Protein AF-0000000080189705 (afdb_homodimer)

Nearest PDB structures (f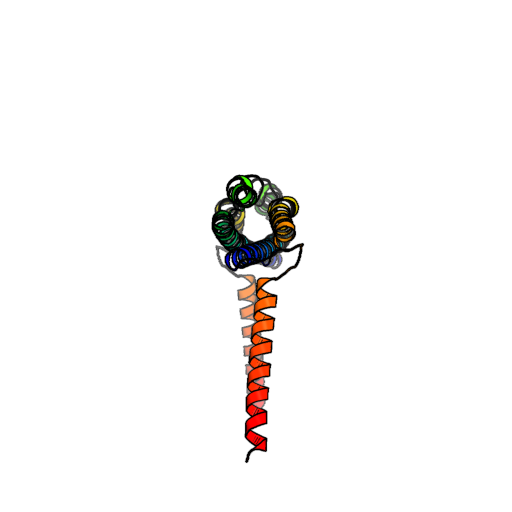oldseek):
  8i7o-assembly1_D4  TM=5.651E-01  e=8.604E+00  Mus musculus
  8i7r-assembly1_D5  TM=5.301E-01  e=8.604E+00  Mus musculus
  8dd8-assembly1_B  TM=3.737E-01  e=3.639E+00  Homo sapiens
  5sxc-assembly1_B  TM=2.677E-01  e=5.134E+00  Homo sapiens
  2y3a-assembly1_B  TM=5.444E-01  e=6.040E+00  Mus musculus

Structure (mmCIF, N/CA/C/O backbone):
data_AF-0000000080189705-model_v1
#
loop_
_entity.id
_entity.type
_entity.pdbx_description
1 polymer 'Uncharacterized protein'
#
loop_
_atom_site.group_PDB
_atom_site.id
_atom_site.type_symbol
_atom_site.label_atom_id
_atom_site.label_alt_id
_atom_site.label_comp_id
_atom_site.label_asym_id
_atom_site.label_entity_id
_atom_site.label_seq_id
_atom_site.pdbx_PDB_ins_code
_atom_site.Cartn_x
_atom_site.Cartn_y
_atom_site.Cartn_z
_atom_site.occupancy
_atom_site.B_iso_or_equiv
_atom_site.auth_seq_id
_atom_site.auth_comp_id
_atom_site.auth_asym_id
_atom_site.auth_atom_id
_atom_site.pdbx_PDB_model_num
ATOM 1 N N . MET A 1 1 ? 5.703 -33.594 -25.188 1 49.97 1 MET A N 1
ATOM 2 C CA . MET A 1 1 ? 5.383 -33.25 -23.797 1 49.97 1 MET A CA 1
ATOM 3 C C . MET A 1 1 ? 4 -33.781 -23.422 1 49.97 1 MET A C 1
ATOM 5 O O . MET A 1 1 ? 3.074 -33.75 -24.234 1 49.97 1 MET A O 1
ATOM 9 N N . ASP A 1 2 ? 3.922 -34.594 -22.391 1 66.56 2 ASP A N 1
ATOM 10 C CA . ASP A 1 2 ? 2.633 -35.188 -22.078 1 66.56 2 ASP A CA 1
ATOM 11 C C . ASP A 1 2 ? 1.574 -34.125 -21.797 1 66.56 2 ASP A C 1
ATOM 13 O O . ASP A 1 2 ? 1.898 -33 -21.359 1 66.56 2 ASP A O 1
ATOM 17 N N . GLU A 1 3 ? 0.453 -34.281 -22.312 1 88.5 3 GLU A N 1
ATOM 18 C CA . GLU A 1 3 ? -0.682 -33.375 -22.156 1 88.5 3 GLU A CA 1
ATOM 19 C C . GLU A 1 3 ? -0.999 -33.125 -20.688 1 88.5 3 GLU A C 1
ATOM 21 O O . GLU A 1 3 ? -1.01 -34.062 -19.875 1 88.5 3 GLU A O 1
ATOM 26 N N . LEU A 1 4 ? -1.078 -31.906 -20.266 1 93.81 4 LEU A N 1
ATOM 27 C CA . LEU A 1 4 ? -1.416 -31.531 -18.906 1 93.81 4 LEU A CA 1
ATOM 28 C C . LEU A 1 4 ? -2.754 -32.125 -18.484 1 93.81 4 LEU A C 1
ATOM 30 O O . LEU A 1 4 ? -3.707 -32.125 -19.266 1 93.81 4 LEU A O 1
ATOM 34 N N . THR A 1 5 ? -2.639 -32.719 -17.344 1 94.12 5 THR A N 1
ATOM 35 C CA . THR A 1 5 ? -3.918 -33.125 -16.781 1 94.12 5 THR A CA 1
ATOM 36 C C . THR A 1 5 ? -4.762 -31.906 -16.406 1 94.12 5 THR A C 1
ATOM 38 O O . THR A 1 5 ? -4.254 -30.797 -16.375 1 94.12 5 THR A O 1
ATOM 41 N N . SER A 1 6 ? -6.051 -32.125 -16.203 1 94.5 6 SER A N 1
ATOM 42 C CA . SER A 1 6 ? -6.934 -31.047 -15.797 1 94.5 6 SER A CA 1
ATOM 43 C C . SER A 1 6 ? -6.477 -30.422 -14.484 1 94.5 6 SER A C 1
ATOM 45 O O . SER A 1 6 ? -6.52 -29.203 -14.32 1 94.5 6 SER A O 1
ATOM 47 N N . ARG A 1 7 ? -5.992 -31.203 -13.57 1 96.5 7 ARG A N 1
ATOM 48 C CA . ARG A 1 7 ? -5.555 -30.719 -12.266 1 96.5 7 ARG A CA 1
ATOM 49 C C . ARG A 1 7 ? -4.262 -29.922 -12.391 1 96.5 7 ARG A C 1
ATOM 51 O O . ARG A 1 7 ? -4.059 -28.938 -11.672 1 96.5 7 ARG A O 1
ATOM 58 N N . GLU A 1 8 ? -3.391 -30.359 -13.219 1 97.44 8 GLU A N 1
ATOM 59 C CA . GLU A 1 8 ? -2.178 -29.594 -13.469 1 97.44 8 GLU A CA 1
ATOM 60 C C . GLU A 1 8 ? -2.506 -28.234 -14.078 1 97.44 8 GLU A C 1
ATOM 62 O O . GLU A 1 8 ? -1.895 -27.219 -13.727 1 97.44 8 GLU A O 1
ATOM 67 N N . ARG A 1 9 ? -3.428 -28.172 -14.977 1 96.5 9 ARG A N 1
ATOM 68 C CA . ARG A 1 9 ? -3.867 -26.922 -15.562 1 96.5 9 ARG A CA 1
ATOM 69 C C . ARG A 1 9 ? -4.465 -26 -14.5 1 96.5 9 ARG A C 1
ATOM 71 O O . ARG A 1 9 ? -4.211 -24.797 -14.508 1 96.5 9 ARG A O 1
ATOM 78 N N . ASP A 1 10 ? -5.242 -26.578 -13.68 1 97.5 10 ASP A N 1
ATOM 79 C CA . ASP A 1 10 ? -5.828 -25.812 -12.586 1 97.5 10 ASP A CA 1
ATOM 80 C C . ASP A 1 10 ? -4.742 -25.234 -11.68 1 97.5 10 ASP A C 1
ATOM 82 O O . ASP A 1 10 ? -4.848 -24.078 -11.227 1 97.5 10 ASP A O 1
ATOM 86 N N . ALA A 1 11 ? -3.742 -26.031 -11.398 1 98.38 11 ALA A N 1
ATOM 87 C CA . ALA A 1 11 ? -2.637 -25.562 -10.562 1 98.38 11 ALA A CA 1
ATOM 88 C C . ALA A 1 11 ? -1.931 -24.375 -11.203 1 98.38 11 ALA A C 1
ATOM 90 O O . ALA A 1 11 ? -1.651 -23.375 -10.531 1 98.38 11 ALA A O 1
ATOM 91 N N . LEU A 1 12 ? -1.651 -24.469 -12.453 1 97.88 12 LEU A N 1
ATOM 92 C CA . LEU A 1 12 ? -1 -23.375 -13.172 1 97.88 12 LEU A CA 1
ATOM 93 C C . LEU A 1 12 ? -1.879 -22.125 -13.188 1 97.88 12 LEU A C 1
ATOM 95 O O . LEU A 1 12 ? -1.375 -21 -13.102 1 97.88 12 LEU A O 1
ATOM 99 N N . HIS A 1 13 ? -3.154 -22.344 -13.305 1 97.81 13 HIS A N 1
ATOM 100 C CA . HIS A 1 13 ? -4.094 -21.234 -13.289 1 97.81 13 HIS A CA 1
ATOM 101 C C . HIS A 1 13 ? -4.07 -20.516 -11.945 1 97.81 13 HIS A C 1
ATOM 103 O O . HIS A 1 13 ? -4.023 -19.281 -11.898 1 97.81 13 HIS A O 1
ATOM 109 N N . GLU A 1 14 ? -4.086 -21.281 -10.938 1 98.56 14 GLU A N 1
ATOM 110 C CA . GLU A 1 14 ? -4.023 -20.703 -9.602 1 98.56 14 GLU A CA 1
ATOM 111 C C . GLU A 1 14 ? -2.721 -19.938 -9.391 1 98.56 14 GLU A C 1
ATOM 113 O O . GLU A 1 14 ? -2.715 -18.859 -8.781 1 98.56 14 GLU A O 1
ATOM 118 N N . LEU A 1 15 ? -1.631 -20.5 -9.828 1 98.69 15 LEU A N 1
ATOM 119 C CA . LEU A 1 15 ? -0.356 -19.797 -9.727 1 98.69 15 LEU A CA 1
ATOM 120 C C . LEU A 1 15 ? -0.407 -18.469 -10.477 1 98.69 15 LEU A C 1
ATOM 122 O O . LEU A 1 15 ? 0.068 -17.453 -9.977 1 98.69 15 LEU A O 1
ATOM 126 N N . GLN A 1 16 ? -0.954 -18.453 -11.609 1 98.06 16 GLN A N 1
ATOM 127 C CA . GLN A 1 16 ? -1.064 -17.25 -12.414 1 98.06 16 GLN A CA 1
ATOM 128 C C . GLN A 1 16 ? -1.917 -16.203 -11.711 1 98.06 16 GLN A C 1
ATOM 130 O O . GLN A 1 16 ? -1.534 -15.023 -11.641 1 98.06 16 GLN A O 1
ATOM 135 N N . LEU A 1 17 ? -3.045 -16.625 -11.195 1 98.69 17 LEU A N 1
ATOM 136 C CA . LEU A 1 17 ? -3.91 -15.711 -10.453 1 98.69 17 LEU A CA 1
ATOM 137 C C . LEU A 1 17 ? -3.195 -15.164 -9.227 1 98.69 17 LEU A C 1
ATOM 139 O O . LEU A 1 17 ? -3.35 -13.984 -8.883 1 98.69 17 LEU A O 1
ATOM 143 N N . GLY A 1 18 ? -2.451 -16.047 -8.562 1 98.81 18 GLY A N 1
ATOM 144 C CA . GLY A 1 18 ? -1.656 -15.594 -7.43 1 98.81 18 GLY A CA 1
ATOM 145 C C . GLY A 1 18 ? -0.68 -14.492 -7.793 1 98.81 18 GLY A C 1
ATOM 146 O O . GLY A 1 18 ? -0.63 -13.453 -7.125 1 98.81 18 GLY A O 1
ATOM 147 N N . VAL A 1 19 ? 0.037 -14.688 -8.867 1 98.75 19 VAL A N 1
ATOM 148 C CA . VAL A 1 19 ? 1.016 -13.711 -9.328 1 98.75 19 VAL A CA 1
ATOM 149 C C . VAL A 1 19 ? 0.31 -12.406 -9.695 1 98.75 19 VAL A C 1
ATOM 151 O O . VAL A 1 19 ? 0.794 -11.32 -9.375 1 98.75 19 VAL A O 1
ATOM 154 N N . GLU A 1 20 ? -0.805 -12.516 -10.352 1 98.75 20 GLU A N 1
ATOM 155 C CA . GLU A 1 20 ? -1.569 -11.328 -10.719 1 98.75 20 GLU A CA 1
ATOM 156 C C . GLU A 1 20 ? -1.964 -10.516 -9.484 1 98.75 20 GLU A C 1
ATOM 158 O O . GLU A 1 20 ? -1.881 -9.289 -9.484 1 98.75 20 GLU A O 1
ATOM 163 N N . GLN A 1 21 ? -2.381 -11.195 -8.492 1 98.88 21 GLN A N 1
ATOM 164 C CA . GLN A 1 21 ? -2.752 -10.516 -7.262 1 98.88 21 GLN A CA 1
ATOM 165 C C . GLN A 1 21 ? -1.531 -9.906 -6.582 1 98.88 21 GLN A C 1
ATOM 167 O O . GLN A 1 21 ? -1.625 -8.836 -5.969 1 98.88 21 GLN A O 1
ATOM 172 N N . VAL A 1 22 ? -0.367 -10.547 -6.605 1 98.88 22 VAL A N 1
ATOM 173 C CA . VAL A 1 22 ? 0.85 -9.992 -6.02 1 98.88 22 VAL A CA 1
ATOM 174 C C . VAL A 1 22 ? 1.258 -8.734 -6.77 1 98.88 22 VAL A C 1
ATOM 176 O O . VAL A 1 22 ? 1.691 -7.75 -6.156 1 98.88 22 VAL A O 1
ATOM 179 N N . TYR A 1 23 ? 1.079 -8.688 -8.094 1 98.81 23 TYR A N 1
ATOM 180 C CA . TYR A 1 23 ? 1.329 -7.473 -8.867 1 98.81 23 TYR A CA 1
ATOM 181 C C . TYR A 1 23 ? 0.382 -6.355 -8.453 1 98.81 23 TYR A C 1
ATOM 183 O O . TYR A 1 23 ? 0.794 -5.199 -8.32 1 98.81 23 TYR A O 1
ATOM 191 N N . ARG A 1 24 ? -0.854 -6.707 -8.305 1 98.81 24 ARG A N 1
ATOM 192 C CA . ARG A 1 24 ? -1.826 -5.719 -7.852 1 98.81 24 ARG A CA 1
ATOM 193 C C . ARG A 1 24 ? -1.436 -5.152 -6.492 1 98.81 24 ARG A C 1
ATOM 195 O O . ARG A 1 24 ? -1.528 -3.943 -6.266 1 98.81 24 ARG A O 1
ATOM 202 N N . ALA A 1 25 ? -1.038 -6.031 -5.609 1 98.88 25 ALA A N 1
ATOM 203 C CA . ALA A 1 25 ? -0.567 -5.598 -4.297 1 98.88 25 ALA A CA 1
ATOM 204 C C . ALA A 1 25 ? 0.608 -4.633 -4.426 1 98.88 25 ALA A C 1
ATOM 206 O O . ALA A 1 25 ? 0.616 -3.566 -3.809 1 98.88 25 ALA A O 1
ATOM 207 N N . TYR A 1 26 ? 1.533 -5 -5.227 1 98.88 26 TYR A N 1
ATOM 208 C CA . TYR A 1 26 ? 2.691 -4.141 -5.445 1 98.88 26 TYR A CA 1
ATOM 209 C C . TYR A 1 26 ? 2.266 -2.766 -5.949 1 98.88 26 TYR A C 1
ATOM 211 O O . TYR A 1 26 ? 2.789 -1.742 -5.504 1 98.88 26 TYR A O 1
ATOM 219 N N . GLY A 1 27 ? 1.348 -2.736 -6.875 1 98.88 27 GLY A N 1
ATOM 220 C CA . GLY A 1 27 ? 0.826 -1.468 -7.359 1 98.88 27 GLY A CA 1
ATOM 221 C C . GLY A 1 27 ? 0.223 -0.612 -6.262 1 98.88 27 GLY A C 1
ATOM 222 O O . GLY A 1 27 ? 0.423 0.604 -6.234 1 98.88 27 GLY A O 1
ATOM 223 N N . GLN A 1 28 ? -0.495 -1.219 -5.402 1 98.88 28 GLN A N 1
ATOM 224 C CA . GLN A 1 28 ? -1.079 -0.509 -4.266 1 98.88 28 GLN A CA 1
ATOM 225 C C . GLN A 1 28 ? 0.003 0.008 -3.324 1 98.88 28 GLN A C 1
ATOM 227 O O . GLN A 1 28 ? -0.127 1.095 -2.758 1 98.88 28 GLN A O 1
ATOM 232 N N . LEU A 1 29 ? 1.043 -0.76 -3.137 1 98.88 29 LEU A N 1
ATOM 233 C CA . LEU A 1 29 ? 2.148 -0.324 -2.291 1 98.88 29 LEU A CA 1
ATOM 234 C C . LEU A 1 29 ? 2.844 0.895 -2.891 1 98.88 29 LEU A C 1
ATOM 236 O O . LEU A 1 29 ? 3.244 1.807 -2.162 1 98.88 29 LEU A O 1
ATOM 240 N N . LEU A 1 30 ? 3.016 0.901 -4.238 1 98.88 30 LEU A N 1
ATOM 241 C CA . LEU A 1 30 ? 3.549 2.078 -4.914 1 98.88 30 LEU A CA 1
ATOM 242 C C . LEU A 1 30 ? 2.658 3.293 -4.676 1 98.88 30 LEU A C 1
ATOM 244 O O . LEU A 1 30 ? 3.156 4.398 -4.445 1 98.88 30 LEU A O 1
ATOM 248 N N . GLY A 1 31 ? 1.397 3.041 -4.723 1 98.81 31 GLY A N 1
ATOM 249 C CA . GLY A 1 31 ? 0.459 4.109 -4.418 1 98.81 31 GLY A CA 1
ATOM 250 C C . GLY A 1 31 ? 0.617 4.656 -3.012 1 98.81 31 GLY A C 1
ATOM 251 O O . GLY A 1 31 ? 0.588 5.871 -2.807 1 98.81 31 GLY A O 1
ATOM 252 N N . PHE A 1 32 ? 0.798 3.744 -2.059 1 98.94 32 PHE A N 1
ATOM 253 C CA . PHE A 1 32 ? 1.089 4.117 -0.679 1 98.94 32 PHE A CA 1
ATOM 254 C C . PHE A 1 32 ? 2.311 5.023 -0.609 1 98.94 32 PHE A C 1
ATOM 256 O O . PHE A 1 32 ? 2.256 6.105 -0.016 1 98.94 32 PHE A O 1
ATOM 263 N N . HIS A 1 33 ? 3.338 4.684 -1.247 1 98.75 33 HIS A N 1
ATOM 264 C CA . HIS A 1 33 ? 4.582 5.445 -1.252 1 98.75 33 HIS A CA 1
ATOM 265 C C . HIS A 1 33 ? 4.363 6.852 -1.805 1 98.75 33 HIS A C 1
ATOM 267 O O . HIS A 1 33 ? 4.785 7.836 -1.19 1 98.75 33 HIS A O 1
ATOM 273 N N . HIS A 1 34 ? 3.656 6.953 -2.918 1 98.88 34 HIS A N 1
ATOM 274 C CA . HIS A 1 34 ? 3.469 8.234 -3.582 1 98.88 34 HIS A CA 1
ATOM 275 C C . HIS A 1 34 ? 2.541 9.141 -2.777 1 98.88 34 HIS A C 1
ATOM 277 O O . HIS A 1 34 ? 2.809 10.336 -2.629 1 98.88 34 HIS A O 1
ATOM 283 N N . SER A 1 35 ? 1.471 8.562 -2.268 1 98.88 35 SER A N 1
ATOM 284 C CA . SER A 1 35 ? 0.542 9.359 -1.473 1 98.88 35 SER A CA 1
ATOM 285 C C . SER A 1 35 ? 1.192 9.836 -0.18 1 98.88 35 SER A C 1
ATOM 287 O O . SER A 1 35 ? 0.998 10.984 0.231 1 98.88 35 SER A O 1
ATOM 289 N N . LEU A 1 36 ? 1.935 8.992 0.473 1 98.81 36 LEU A N 1
ATOM 290 C CA . LEU A 1 36 ? 2.631 9.383 1.692 1 98.81 36 LEU A CA 1
ATOM 291 C C . LEU A 1 36 ? 3.625 10.508 1.413 1 98.81 36 LEU A C 1
ATOM 293 O O . LEU A 1 36 ? 3.695 11.477 2.166 1 98.81 36 LEU A O 1
ATOM 297 N N . GLY A 1 37 ? 4.387 10.406 0.319 1 98.75 37 GLY A N 1
ATOM 298 C CA . GLY A 1 37 ? 5.309 11.461 -0.068 1 98.75 37 GLY A CA 1
ATOM 299 C C . GLY A 1 37 ? 4.633 12.805 -0.237 1 98.75 37 GLY A C 1
ATOM 300 O O . GLY A 1 37 ? 5.141 13.828 0.24 1 98.75 37 GLY A O 1
ATOM 301 N N . ARG A 1 38 ? 3.52 12.773 -0.864 1 98.81 38 ARG A N 1
ATOM 302 C CA . ARG A 1 38 ? 2.762 14.008 -1.053 1 98.81 38 ARG A CA 1
ATOM 303 C C . ARG A 1 38 ? 2.316 14.586 0.285 1 98.81 38 ARG A C 1
ATOM 305 O O . ARG A 1 38 ? 2.32 15.805 0.472 1 98.81 38 ARG A O 1
ATOM 312 N N . GLY A 1 39 ? 1.906 13.695 1.167 1 98.88 39 GLY A N 1
ATOM 313 C CA . GLY A 1 39 ? 1.534 14.156 2.494 1 98.88 39 GLY A CA 1
ATOM 314 C C . GLY A 1 39 ? 2.672 14.844 3.225 1 98.88 39 GLY A C 1
ATOM 315 O O . GLY A 1 39 ? 2.482 15.914 3.811 1 98.88 39 GLY A O 1
ATOM 316 N N . MET A 1 40 ? 3.781 14.266 3.111 1 98.69 40 MET A N 1
ATOM 317 C CA . MET A 1 40 ? 4.957 14.82 3.773 1 98.69 40 MET A CA 1
ATOM 318 C C . MET A 1 40 ? 5.379 16.141 3.129 1 98.69 40 MET A C 1
ATOM 320 O O . MET A 1 40 ? 5.871 17.031 3.811 1 98.69 40 MET A O 1
ATOM 324 N N . ASP A 1 41 ? 5.195 16.25 1.826 1 98.88 41 ASP A N 1
ATOM 325 C CA . ASP A 1 41 ? 5.461 17.516 1.15 1 98.88 41 ASP A CA 1
ATOM 326 C C . ASP A 1 41 ? 4.602 18.641 1.73 1 98.88 41 ASP A C 1
ATOM 328 O O . ASP A 1 41 ? 5.086 19.75 1.935 1 98.88 41 ASP A O 1
ATOM 332 N N . HIS A 1 42 ? 3.377 18.344 1.935 1 98.88 42 HIS A N 1
ATOM 333 C CA . HIS A 1 42 ? 2.477 19.328 2.527 1 98.88 42 HIS A CA 1
ATOM 334 C C . HIS A 1 42 ? 2.914 19.688 3.941 1 98.88 42 HIS A C 1
ATOM 336 O O . HIS A 1 42 ? 2.875 20.859 4.324 1 98.88 42 HIS A O 1
ATOM 342 N N . LEU A 1 43 ? 3.361 18.719 4.711 1 98.88 43 LEU A N 1
ATOM 343 C CA . LEU A 1 43 ? 3.832 18.984 6.066 1 98.88 43 LEU A CA 1
ATOM 344 C C . LEU A 1 43 ? 5.094 19.844 6.043 1 98.88 43 LEU A C 1
ATOM 346 O O . LEU A 1 43 ? 5.289 20.688 6.91 1 98.88 43 LEU A O 1
ATOM 350 N N . ASP A 1 44 ? 5.895 19.578 5.109 1 98.88 44 ASP A N 1
ATOM 351 C CA . ASP A 1 44 ? 7.102 20.375 4.934 1 98.88 44 ASP A CA 1
ATOM 352 C C . ASP A 1 44 ? 6.75 21.844 4.66 1 98.88 44 ASP A C 1
ATOM 354 O O . ASP A 1 44 ? 7.352 22.75 5.238 1 98.88 44 ASP A O 1
ATOM 358 N N . GLU A 1 45 ? 5.801 22 3.791 1 98.88 45 GLU A N 1
ATOM 359 C CA . GLU A 1 45 ? 5.324 23.359 3.516 1 98.88 45 GLU A CA 1
ATOM 360 C C . GLU A 1 45 ? 4.723 24 4.766 1 98.88 45 GLU A C 1
ATOM 362 O O . GLU A 1 45 ? 4.977 25.172 5.055 1 98.88 45 GLU A O 1
ATOM 367 N N . ALA A 1 46 ? 3.986 23.219 5.48 1 98.88 46 ALA A N 1
ATOM 368 C CA . ALA A 1 46 ? 3.398 23.703 6.723 1 98.88 46 ALA A CA 1
ATOM 369 C C . ALA A 1 46 ? 4.48 24.125 7.715 1 98.88 46 ALA A C 1
ATOM 371 O O . ALA A 1 46 ? 4.32 25.109 8.43 1 98.88 46 ALA A O 1
ATOM 372 N N . GLU A 1 47 ? 5.516 23.391 7.805 1 98.94 47 GLU A N 1
ATOM 373 C CA . GLU A 1 47 ? 6.637 23.734 8.672 1 98.94 47 GLU A CA 1
ATOM 374 C C . GLU A 1 47 ? 7.148 25.141 8.375 1 98.94 47 GLU A C 1
ATOM 376 O O . GLU A 1 47 ? 7.324 25.953 9.289 1 98.94 47 GLU A O 1
ATOM 381 N N . ARG A 1 48 ? 7.379 25.422 7.098 1 98.75 48 ARG A N 1
ATOM 382 C CA . ARG A 1 48 ? 7.887 26.719 6.68 1 98.75 48 ARG A CA 1
ATOM 383 C C . ARG A 1 48 ? 6.91 27.844 7.035 1 98.75 48 ARG A C 1
ATOM 385 O O . ARG A 1 48 ? 7.316 28.891 7.527 1 98.75 48 ARG A O 1
ATOM 392 N N . LEU A 1 49 ? 5.656 27.625 6.844 1 98.81 49 LEU A N 1
ATOM 393 C CA . LEU A 1 49 ? 4.629 28.625 7.113 1 98.81 49 LEU A CA 1
ATOM 394 C C . LEU A 1 49 ? 4.512 28.891 8.609 1 98.81 49 LEU A C 1
ATOM 396 O O . LEU A 1 49 ? 4.418 30.047 9.031 1 98.81 49 LEU A O 1
ATOM 400 N N . LEU A 1 50 ? 4.559 27.812 9.406 1 98.75 50 LEU A N 1
ATOM 401 C CA . LEU A 1 50 ? 4.477 27.969 10.852 1 98.75 50 LEU A CA 1
ATOM 402 C C . LEU A 1 50 ? 5.672 28.75 11.383 1 98.75 50 LEU A C 1
ATOM 404 O O . LEU A 1 50 ? 5.516 29.609 12.25 1 98.75 50 LEU A O 1
ATOM 408 N N . ARG A 1 51 ? 6.812 28.438 10.82 1 98.56 51 ARG A N 1
ATOM 409 C CA . ARG A 1 51 ? 8.023 29.141 11.227 1 98.56 51 ARG A CA 1
ATOM 410 C C . ARG A 1 51 ? 7.941 30.625 10.867 1 98.56 51 ARG A C 1
ATOM 412 O O . ARG A 1 51 ? 8.289 31.484 11.68 1 98.56 51 ARG A O 1
ATOM 419 N N . ALA A 1 52 ? 7.441 30.875 9.711 1 98.31 52 ALA A N 1
ATOM 420 C CA . ALA A 1 52 ? 7.289 32.25 9.242 1 98.31 52 ALA A CA 1
ATOM 421 C C . ALA A 1 52 ? 6.324 33.031 10.133 1 98.31 52 ALA A C 1
ATOM 423 O O . ALA A 1 52 ? 6.453 34.25 10.281 1 98.31 52 ALA A O 1
ATOM 424 N N . CYS A 1 53 ? 5.418 32.312 10.789 1 97.56 53 CYS A N 1
ATOM 425 C CA . CYS A 1 53 ? 4.406 32.938 11.648 1 97.56 53 CYS A CA 1
ATOM 426 C C . CYS A 1 53 ? 4.883 33 13.094 1 97.56 53 CYS A C 1
ATOM 428 O O . CYS A 1 53 ? 4.152 33.469 13.969 1 97.56 53 CYS A O 1
ATOM 430 N N . GLY A 1 54 ? 6.031 32.5 13.328 1 98.19 54 GLY A N 1
ATOM 431 C CA . GLY A 1 54 ? 6.598 32.562 14.664 1 98.19 54 GLY A CA 1
ATOM 432 C C . GLY A 1 54 ? 6.172 31.422 15.562 1 98.19 54 GLY A C 1
ATOM 433 O O . GLY A 1 54 ? 6.363 31.469 16.781 1 98.19 54 GLY A O 1
ATOM 434 N N . HIS A 1 55 ? 5.512 30.453 15.008 1 98.19 55 HIS A N 1
ATOM 435 C CA . HIS A 1 55 ? 5.145 29.281 15.773 1 98.19 55 HIS A CA 1
ATOM 436 C C . HIS A 1 55 ? 6.273 28.25 15.789 1 98.19 55 HIS A C 1
ATOM 438 O O . HIS A 1 55 ? 6.105 27.125 15.297 1 98.19 55 HIS A O 1
ATOM 444 N N . ASP A 1 56 ? 7.297 28.562 16.422 1 98.56 56 ASP A N 1
ATOM 445 C CA . ASP A 1 56 ? 8.562 27.844 16.328 1 98.56 56 ASP A CA 1
ATOM 446 C C . ASP A 1 56 ? 8.445 26.453 16.953 1 98.56 56 ASP A C 1
ATOM 448 O O . ASP A 1 56 ? 9.062 25.5 16.469 1 98.56 56 ASP A O 1
ATOM 452 N N . GLN A 1 57 ? 7.707 26.359 18.016 1 98.38 57 GLN A N 1
ATOM 453 C CA . GLN A 1 57 ? 7.559 25.062 18.672 1 98.38 57 GLN A CA 1
ATOM 454 C C . GLN A 1 57 ? 6.918 24.047 17.734 1 98.38 57 GLN A C 1
ATOM 456 O O . GLN A 1 57 ? 7.387 22.906 17.625 1 98.38 57 GLN A O 1
ATOM 461 N N . HIS A 1 58 ? 5.863 24.438 17.062 1 98.75 58 HIS A N 1
ATOM 462 C CA . HIS A 1 58 ? 5.203 23.562 16.109 1 98.75 58 HIS A CA 1
ATOM 463 C C . HIS A 1 58 ? 6.105 23.266 14.906 1 98.75 58 HIS A C 1
ATOM 465 O O . HIS A 1 58 ? 6.176 22.141 14.438 1 98.75 58 HIS A O 1
ATOM 471 N N . ALA A 1 59 ? 6.742 24.281 14.375 1 98.88 59 ALA A N 1
ATOM 472 C CA . ALA A 1 59 ? 7.66 24.109 13.25 1 98.88 59 ALA A CA 1
ATOM 473 C C . ALA A 1 59 ? 8.773 23.125 13.609 1 98.88 59 ALA A C 1
ATOM 475 O O . ALA A 1 59 ? 9.125 22.266 12.805 1 98.88 59 ALA A O 1
ATOM 476 N N . ASP A 1 60 ? 9.273 23.266 14.828 1 98.81 60 ASP A N 1
ATOM 477 C CA . ASP A 1 60 ? 10.344 22.391 15.289 1 98.81 60 ASP A CA 1
ATOM 478 C C . ASP A 1 60 ? 9.859 20.938 15.391 1 98.81 60 ASP A C 1
ATOM 480 O O . 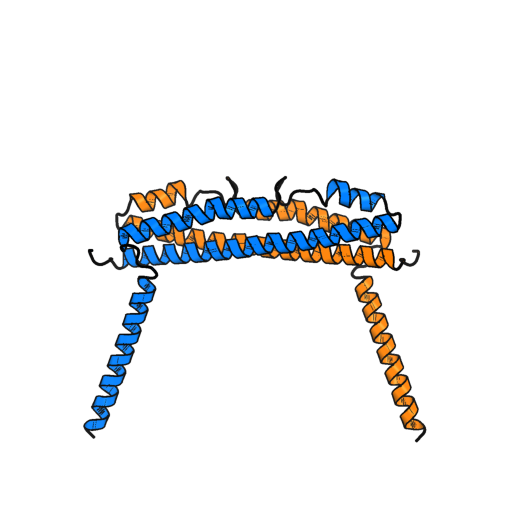ASP A 1 60 ? 10.594 20 15.07 1 98.81 60 ASP A O 1
ATOM 484 N N . ALA A 1 61 ? 8.68 20.703 15.883 1 98.75 61 ALA A N 1
ATOM 485 C CA . ALA A 1 61 ? 8.109 19.359 15.969 1 98.75 61 ALA A CA 1
ATOM 486 C C . ALA A 1 61 ? 8.016 18.719 14.594 1 98.75 61 ALA A C 1
ATOM 488 O O . ALA A 1 61 ? 8.328 17.531 14.43 1 98.75 61 ALA A O 1
ATOM 489 N N . LEU A 1 62 ? 7.59 19.516 13.586 1 98.88 62 LEU A N 1
ATOM 490 C CA . LEU A 1 62 ? 7.559 18.984 12.227 1 98.88 62 LEU A CA 1
ATOM 491 C C . LEU A 1 62 ? 8.961 18.625 11.758 1 98.88 62 LEU A C 1
ATOM 493 O O . LEU A 1 62 ? 9.188 17.5 11.297 1 98.88 62 LEU A O 1
ATOM 497 N N . ARG A 1 63 ? 9.891 19.516 11.875 1 98.62 63 ARG A N 1
ATOM 498 C CA . ARG A 1 63 ? 11.242 19.375 11.352 1 98.62 63 ARG A CA 1
ATOM 499 C C . ARG A 1 63 ? 11.977 18.219 12.023 1 98.62 63 ARG A C 1
ATOM 501 O O . ARG A 1 63 ? 12.672 17.453 11.367 1 98.62 63 ARG A O 1
ATOM 508 N N . ASP A 1 64 ? 11.797 18.094 13.359 1 98.5 64 ASP A N 1
ATOM 509 C CA . ASP A 1 64 ? 12.68 17.219 14.133 1 98.5 64 ASP A CA 1
ATOM 510 C C . ASP A 1 64 ? 12.031 15.867 14.367 1 98.5 64 ASP A C 1
ATOM 512 O O . ASP A 1 64 ? 12.727 14.875 14.617 1 98.5 64 ASP A O 1
ATOM 516 N N . THR A 1 65 ? 10.742 15.773 14.336 1 98.25 65 THR A N 1
ATOM 517 C CA . THR A 1 65 ? 10.062 14.555 14.75 1 98.25 65 THR A CA 1
ATOM 518 C C . THR A 1 65 ? 9.273 13.953 13.586 1 98.25 65 THR A C 1
ATOM 520 O O . THR A 1 65 ? 9.492 12.797 13.211 1 98.25 65 THR A O 1
ATOM 523 N N . HIS A 1 66 ? 8.422 14.711 12.961 1 98.44 66 HIS A N 1
ATOM 524 C CA . HIS A 1 66 ? 7.438 14.109 12.07 1 98.44 66 HIS A CA 1
ATOM 525 C C . HIS A 1 66 ? 8.008 13.914 10.664 1 98.44 66 HIS A C 1
ATOM 527 O O . HIS A 1 66 ? 7.812 12.867 10.047 1 98.44 66 HIS A O 1
ATOM 533 N N . LEU A 1 67 ? 8.75 14.914 10.148 1 98.69 67 LEU A N 1
ATOM 534 C CA . LEU A 1 67 ? 9.234 14.844 8.773 1 98.69 67 LEU A CA 1
ATOM 535 C C . LEU A 1 67 ? 10.32 13.781 8.625 1 98.69 67 LEU A C 1
ATOM 537 O O . LEU A 1 67 ? 10.359 13.062 7.625 1 98.69 67 LEU A O 1
ATOM 541 N N . PRO A 1 68 ? 11.188 13.609 9.625 1 98.19 68 PRO A N 1
ATOM 542 C CA . PRO A 1 68 ? 12.211 12.578 9.445 1 98.19 68 PRO A CA 1
ATOM 543 C C . PRO A 1 68 ? 11.75 11.203 9.922 1 98.19 68 PRO A C 1
ATOM 545 O O . PRO A 1 68 ? 12.523 10.234 9.883 1 98.19 68 PRO A O 1
ATOM 548 N N . ALA A 1 69 ? 10.555 11.016 10.43 1 97.69 69 ALA A N 1
ATOM 549 C CA . ALA A 1 69 ? 10.055 9.766 11 1 97.69 69 ALA A CA 1
ATOM 550 C C . ALA A 1 69 ? 9.914 8.688 9.922 1 97.69 69 ALA A C 1
ATOM 552 O O . ALA A 1 69 ? 9.57 8.992 8.781 1 97.69 69 ALA A O 1
ATOM 553 N N . GLY A 1 70 ? 10.141 7.477 10.32 1 97.81 70 GLY A N 1
ATOM 554 C CA . GLY A 1 70 ? 9.898 6.359 9.422 1 97.81 70 GLY A CA 1
ATOM 555 C C . GLY A 1 70 ? 8.43 6.074 9.203 1 97.81 70 GLY A C 1
ATOM 556 O O . GLY A 1 70 ? 7.59 6.406 10.047 1 97.81 70 GLY A O 1
ATOM 557 N N . ALA A 1 71 ? 8.086 5.438 8.117 1 97.75 71 ALA A N 1
ATOM 558 C CA . ALA A 1 71 ? 6.723 4.992 7.844 1 97.75 71 ALA A CA 1
ATOM 559 C C . ALA A 1 71 ? 6.371 3.762 8.68 1 97.75 71 ALA A C 1
ATOM 561 O O . ALA A 1 71 ? 5.262 3.66 9.211 1 97.75 71 ALA A O 1
ATOM 562 N N . VAL A 1 72 ? 7.285 2.803 8.727 1 97.5 72 VAL A N 1
ATOM 563 C CA . VAL A 1 72 ? 7.207 1.604 9.555 1 97.5 72 VAL A CA 1
ATOM 564 C C . VAL A 1 72 ? 8.492 1.451 10.367 1 97.5 72 VAL A C 1
ATOM 566 O O . VAL A 1 72 ? 9.547 1.123 9.812 1 97.5 72 VAL A O 1
ATOM 569 N N . GLY A 1 73 ? 8.32 1.628 11.672 1 94.5 73 GLY A N 1
ATOM 570 C CA . GLY A 1 73 ? 9.555 1.789 12.43 1 94.5 73 GLY A CA 1
ATOM 571 C C . GLY A 1 73 ? 10.43 2.906 11.898 1 94.5 73 GLY A C 1
ATOM 572 O O . GLY A 1 73 ? 9.977 4.039 11.742 1 94.5 73 GLY A O 1
ATOM 573 N N . ASP A 1 74 ? 11.703 2.527 11.516 1 96.25 74 ASP A N 1
ATOM 574 C CA . ASP A 1 74 ? 12.625 3.541 11.008 1 96.25 74 ASP A CA 1
ATOM 575 C C . ASP A 1 74 ? 12.734 3.473 9.484 1 96.25 74 ASP A C 1
ATOM 577 O O . ASP A 1 74 ? 13.5 4.219 8.883 1 96.25 74 ASP A O 1
ATOM 581 N N . ARG A 1 75 ? 11.922 2.697 8.953 1 97.62 75 ARG A N 1
ATOM 582 C CA . ARG A 1 75 ? 12.023 2.498 7.516 1 97.62 75 ARG A CA 1
ATOM 583 C C . ARG A 1 75 ? 11.102 3.453 6.762 1 97.62 75 ARG A C 1
ATOM 585 O O . ARG A 1 75 ? 9.945 3.637 7.145 1 97.62 75 ARG A O 1
ATOM 592 N N . TRP A 1 76 ? 11.633 3.814 5.645 1 98.31 76 TRP A N 1
ATOM 593 C CA . TRP A 1 76 ? 10.875 4.703 4.77 1 98.31 76 TRP A CA 1
ATOM 594 C C . TRP A 1 76 ? 10.086 3.906 3.734 1 98.31 76 TRP A C 1
ATOM 596 O O . TRP A 1 76 ? 10.414 2.754 3.447 1 98.31 76 TRP A O 1
ATOM 606 N N . SER A 1 77 ? 9.117 4.578 3.232 1 98.56 77 SER A N 1
ATOM 607 C CA . SER A 1 77 ? 8.203 3.867 2.348 1 98.56 77 SER A CA 1
ATOM 608 C C . SER A 1 77 ? 8.914 3.395 1.083 1 98.56 77 SER A C 1
ATOM 610 O O . SER A 1 77 ? 8.57 2.348 0.528 1 98.56 77 SER A O 1
ATOM 612 N N . TYR A 1 78 ? 9.898 4.059 0.619 1 98.56 78 TYR A N 1
ATOM 613 C CA . TYR A 1 78 ? 10.609 3.596 -0.569 1 98.56 78 TYR A CA 1
ATOM 614 C C . TYR A 1 78 ? 11.383 2.32 -0.276 1 98.56 78 TYR A C 1
ATOM 616 O O . TYR A 1 78 ? 11.578 1.484 -1.163 1 98.56 78 TYR A O 1
ATOM 624 N N . GLU A 1 79 ? 11.844 2.186 0.88 1 98.69 79 GLU A N 1
ATOM 625 C CA . GLU A 1 79 ? 12.547 0.963 1.265 1 98.69 79 GLU A CA 1
ATOM 626 C C . GLU A 1 79 ? 11.602 -0.238 1.259 1 98.69 79 GLU A C 1
ATOM 628 O O . GLU A 1 79 ? 12 -1.342 0.878 1 98.69 79 GLU A O 1
ATOM 633 N N . LEU A 1 80 ? 10.375 -0.014 1.773 1 98.75 80 LEU A N 1
ATOM 634 C CA . LEU A 1 80 ? 9.383 -1.077 1.744 1 98.75 80 LEU A CA 1
ATOM 635 C C . LEU A 1 80 ? 9.102 -1.521 0.312 1 98.75 80 LEU A C 1
ATOM 637 O O . LEU A 1 80 ? 9.039 -2.721 0.031 1 98.75 80 LEU A O 1
ATOM 641 N N . VAL A 1 81 ? 8.953 -0.522 -0.57 1 98.81 81 VAL A N 1
ATOM 642 C CA . VAL A 1 81 ? 8.672 -0.797 -1.976 1 98.81 81 VAL A CA 1
ATOM 643 C C . VAL A 1 81 ? 9.82 -1.608 -2.582 1 98.81 81 VAL A C 1
ATOM 645 O O . VAL A 1 81 ? 9.586 -2.609 -3.262 1 98.81 81 VAL A O 1
ATOM 648 N N . GLU A 1 82 ? 10.984 -1.24 -2.287 1 98.69 82 GLU A N 1
ATOM 649 C CA . GLU A 1 82 ? 12.156 -1.93 -2.824 1 98.69 82 GLU A CA 1
ATOM 650 C C . GLU A 1 82 ? 12.25 -3.357 -2.293 1 98.69 82 GLU A C 1
ATOM 652 O O . GLU A 1 82 ? 12.547 -4.285 -3.045 1 98.69 82 GLU A O 1
ATOM 657 N N . ASP A 1 83 ? 12.023 -3.486 -1.006 1 98.5 83 ASP A N 1
ATOM 658 C CA . ASP A 1 83 ? 12.094 -4.805 -0.385 1 98.5 83 ASP A CA 1
ATOM 659 C C . ASP A 1 83 ? 11.078 -5.762 -1.006 1 98.5 83 ASP A C 1
ATOM 661 O O . ASP A 1 83 ? 11.391 -6.93 -1.259 1 98.5 83 ASP A O 1
ATOM 665 N N . VAL A 1 84 ? 9.93 -5.246 -1.242 1 98.81 84 VAL A N 1
ATOM 666 C CA . VAL A 1 84 ? 8.906 -6.094 -1.837 1 98.81 84 VAL A CA 1
ATOM 667 C C . VAL A 1 84 ? 9.281 -6.422 -3.279 1 98.81 84 VAL A C 1
ATOM 669 O O . VAL A 1 84 ? 9.188 -7.578 -3.703 1 98.81 84 VAL A O 1
ATOM 672 N N . ARG A 1 85 ? 9.719 -5.43 -3.984 1 98.31 85 ARG A N 1
ATOM 673 C CA . ARG A 1 85 ? 10.047 -5.59 -5.398 1 98.31 85 ARG A CA 1
ATOM 674 C C . ARG A 1 85 ? 11.141 -6.641 -5.59 1 98.31 85 ARG A C 1
ATOM 676 O O . ARG A 1 85 ? 10.992 -7.547 -6.418 1 98.31 85 ARG A O 1
ATOM 683 N N . HIS A 1 86 ? 12.203 -6.551 -4.793 1 98 86 HIS A N 1
ATOM 684 C CA . HIS A 1 86 ? 13.375 -7.391 -4.992 1 98 86 HIS A CA 1
ATOM 685 C C . HIS A 1 86 ? 13.297 -8.656 -4.152 1 98 86 HIS A C 1
ATOM 687 O O . HIS A 1 86 ? 14.188 -9.516 -4.223 1 98 86 HIS A O 1
ATOM 693 N N . GLY A 1 87 ? 12.305 -8.773 -3.357 1 97.94 87 GLY A N 1
ATOM 694 C CA . GLY A 1 87 ? 12.062 -9.961 -2.545 1 97.94 87 GLY A CA 1
ATOM 695 C C . GLY A 1 87 ? 10.844 -10.75 -2.986 1 97.94 87 GLY A C 1
ATOM 696 O O . GLY A 1 87 ? 10.891 -11.453 -3.996 1 97.94 87 GLY A O 1
ATOM 697 N N . LEU A 1 88 ? 9.773 -10.406 -2.285 1 98.38 88 LEU A N 1
ATOM 698 C CA . LEU A 1 88 ? 8.547 -11.195 -2.406 1 98.38 88 LEU A CA 1
ATOM 699 C C . LEU A 1 88 ? 8.102 -11.281 -3.861 1 98.38 88 LEU A C 1
ATOM 701 O O . LEU A 1 88 ? 7.797 -12.367 -4.355 1 98.38 88 LEU A O 1
ATOM 705 N N . LEU A 1 89 ? 8.07 -10.18 -4.535 1 98.56 89 LEU A N 1
ATOM 706 C CA . LEU A 1 89 ? 7.574 -10.141 -5.91 1 98.56 89 LEU A CA 1
ATOM 707 C C . LEU A 1 89 ? 8.453 -10.977 -6.828 1 98.56 89 LEU A C 1
ATOM 709 O O . LEU A 1 89 ? 7.953 -11.812 -7.586 1 98.56 89 LEU A O 1
ATOM 713 N N . ASP A 1 90 ? 9.758 -10.812 -6.754 1 98.31 90 ASP A N 1
ATOM 714 C CA . ASP A 1 90 ? 10.703 -11.57 -7.562 1 98.31 90 ASP A CA 1
ATOM 715 C C . ASP A 1 90 ? 10.609 -13.07 -7.266 1 98.31 90 ASP A C 1
ATOM 717 O O . ASP A 1 90 ? 10.625 -13.891 -8.18 1 98.31 90 ASP A O 1
ATOM 721 N N . ASP A 1 91 ? 10.531 -13.43 -6.008 1 98.44 91 ASP A N 1
ATOM 722 C CA . ASP A 1 91 ? 10.523 -14.82 -5.586 1 98.44 91 ASP A CA 1
ATOM 723 C C . ASP A 1 91 ? 9.289 -15.547 -6.125 1 98.44 91 ASP A C 1
ATOM 725 O O . ASP A 1 91 ? 9.398 -16.641 -6.672 1 98.44 91 ASP A O 1
ATOM 729 N N . ILE A 1 92 ? 8.172 -14.938 -6.027 1 98.75 92 ILE A N 1
ATOM 730 C CA . ILE A 1 92 ? 6.922 -15.594 -6.398 1 98.75 92 ILE A CA 1
ATOM 731 C C . ILE A 1 92 ? 6.82 -15.695 -7.918 1 98.75 92 ILE A C 1
ATOM 733 O O . ILE A 1 92 ? 6.426 -16.734 -8.453 1 98.75 92 ILE A O 1
ATOM 737 N N . THR A 1 93 ? 7.152 -14.633 -8.609 1 98.5 93 THR A N 1
ATOM 738 C CA . THR A 1 93 ? 7.09 -14.664 -10.062 1 98.5 93 THR A CA 1
ATOM 739 C C . THR A 1 93 ? 8.109 -15.648 -10.625 1 98.5 93 THR A C 1
ATOM 741 O O . THR A 1 93 ? 7.812 -16.375 -11.586 1 98.5 93 THR A O 1
ATOM 744 N N . GLY A 1 94 ? 9.297 -15.641 -10.008 1 98.5 94 GLY A N 1
ATOM 745 C CA . GLY A 1 94 ? 10.289 -16.625 -10.406 1 98.5 94 GLY A CA 1
ATOM 746 C C . GLY A 1 94 ? 9.828 -18.047 -10.195 1 98.5 94 GLY A C 1
ATOM 747 O O . GLY A 1 94 ? 10.07 -18.922 -11.039 1 98.5 94 GLY A O 1
ATOM 748 N N . PHE A 1 95 ? 9.219 -18.281 -9.102 1 98.75 95 PHE A N 1
ATOM 749 C CA . PHE A 1 95 ? 8.703 -19.609 -8.812 1 98.75 95 PHE A CA 1
ATOM 750 C C . PHE A 1 95 ? 7.664 -20.031 -9.844 1 98.75 95 PHE A C 1
ATOM 752 O O . PHE A 1 95 ? 7.719 -21.141 -10.367 1 98.75 95 PHE A O 1
ATOM 759 N N . GLU A 1 96 ? 6.664 -19.156 -10.078 1 98.56 96 GLU A N 1
ATOM 760 C CA . GLU A 1 96 ? 5.633 -19.453 -11.07 1 98.56 96 GLU A CA 1
ATOM 761 C C . GLU A 1 96 ? 6.254 -19.75 -12.43 1 98.56 96 GLU A C 1
ATOM 763 O O . GLU A 1 96 ? 5.84 -20.703 -13.109 1 98.56 96 GLU A O 1
ATOM 768 N N . ASP A 1 97 ? 7.238 -18.984 -12.82 1 97.69 97 ASP A N 1
ATOM 769 C CA . ASP A 1 97 ? 7.938 -19.203 -14.086 1 97.69 97 ASP A CA 1
ATOM 770 C C . ASP A 1 97 ? 8.555 -20.594 -14.133 1 97.69 97 ASP A C 1
ATOM 772 O O . ASP A 1 97 ? 8.461 -21.297 -15.141 1 97.69 97 ASP A O 1
ATOM 776 N N . ARG A 1 98 ? 9.18 -21 -13.055 1 97.75 98 ARG A N 1
ATOM 777 C CA . ARG A 1 98 ? 9.82 -22.312 -12.984 1 97.75 98 ARG A CA 1
ATOM 778 C C . ARG A 1 98 ? 8.797 -23.438 -13.102 1 97.75 98 ARG A C 1
ATOM 780 O O . ARG A 1 98 ? 9 -24.391 -13.852 1 97.75 98 ARG A O 1
ATOM 787 N N . VAL A 1 99 ? 7.754 -23.281 -12.391 1 98.19 99 VAL A N 1
ATOM 788 C CA . VAL A 1 99 ? 6.73 -24.312 -12.422 1 98.19 99 VAL A CA 1
ATOM 789 C C . VAL A 1 99 ? 6.133 -24.406 -13.828 1 98.19 99 VAL A C 1
ATOM 791 O O . VAL A 1 99 ? 5.961 -25.516 -14.359 1 98.19 99 VAL A O 1
ATOM 794 N N . ARG A 1 100 ? 5.762 -23.281 -14.352 1 97.12 100 ARG A N 1
ATOM 795 C CA . ARG A 1 100 ? 5.188 -23.234 -15.695 1 97.12 100 ARG A CA 1
ATOM 796 C C . ARG A 1 100 ? 6.137 -23.859 -16.719 1 97.12 100 ARG A C 1
ATOM 798 O O . ARG A 1 100 ? 5.703 -24.594 -17.609 1 97.12 100 ARG A O 1
ATOM 805 N N . THR A 1 101 ? 7.434 -23.562 -16.594 1 96.31 101 THR A N 1
ATOM 806 C CA . THR A 1 101 ? 8.438 -24.141 -17.469 1 96.31 101 THR A CA 1
ATOM 807 C C . THR A 1 101 ? 8.477 -25.656 -17.328 1 96.31 101 THR A C 1
ATOM 809 O O . THR A 1 101 ? 8.484 -26.375 -18.328 1 96.31 101 THR A O 1
ATOM 812 N N . ASP A 1 102 ? 8.414 -26.141 -16.109 1 96.31 102 ASP A N 1
ATOM 813 C CA . ASP A 1 102 ? 8.5 -27.562 -15.812 1 96.31 102 ASP A CA 1
ATOM 814 C C . ASP A 1 102 ? 7.273 -28.297 -16.328 1 96.31 102 ASP A C 1
ATOM 816 O O . ASP A 1 102 ? 7.387 -29.406 -16.859 1 96.31 102 ASP A O 1
ATOM 820 N N . LEU A 1 103 ? 6.145 -27.688 -16.188 1 95.31 103 LEU A N 1
ATOM 821 C CA . LEU A 1 103 ? 4.91 -28.422 -16.453 1 95.31 103 LEU A CA 1
ATOM 822 C C . LEU A 1 103 ? 4.414 -28.172 -17.859 1 95.31 103 LEU A C 1
ATOM 824 O O . LEU A 1 103 ? 3.799 -29.047 -18.484 1 95.31 103 LEU A O 1
ATOM 828 N N . ALA A 1 104 ? 4.664 -26.969 -18.375 1 93.12 104 ALA A N 1
ATOM 829 C CA . ALA A 1 104 ? 3.99 -26.594 -19.609 1 93.12 104 ALA A CA 1
ATOM 830 C C . ALA A 1 104 ? 4.988 -26.047 -20.625 1 93.12 104 ALA A C 1
ATOM 832 O O . ALA A 1 104 ? 4.598 -25.422 -21.625 1 93.12 104 ALA A O 1
ATOM 833 N N . GLY A 1 105 ? 6.262 -26.219 -20.344 1 91.25 105 GLY A N 1
ATOM 834 C CA . GLY A 1 105 ? 7.273 -25.797 -21.297 1 91.25 105 GLY A CA 1
ATOM 835 C C . GLY A 1 105 ? 7.328 -24.297 -21.484 1 91.25 105 GLY A C 1
ATOM 836 O O . GLY A 1 105 ? 7.668 -23.812 -22.562 1 91.25 105 GLY A O 1
ATOM 837 N N . GLY A 1 106 ? 6.754 -23.562 -20.5 1 89.38 106 GLY A N 1
ATOM 838 C CA . GLY A 1 106 ? 6.875 -22.109 -20.5 1 89.38 106 GLY A CA 1
ATOM 839 C C . GLY A 1 106 ? 5.676 -21.422 -21.125 1 89.38 106 GLY A C 1
ATOM 840 O O . GLY A 1 106 ? 5.637 -20.188 -21.203 1 89.38 106 GLY A O 1
ATOM 841 N N . THR A 1 107 ? 4.727 -22.219 -21.594 1 85.5 107 THR A N 1
ATOM 842 C CA . THR A 1 107 ? 3.529 -21.625 -22.188 1 85.5 107 THR A CA 1
ATOM 843 C C . THR A 1 107 ? 2.729 -20.859 -21.125 1 85.5 107 THR A C 1
ATOM 845 O O . THR A 1 107 ? 2.418 -21.422 -20.062 1 85.5 107 THR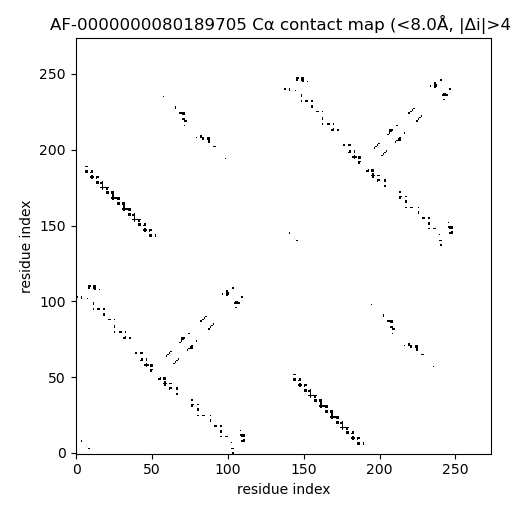 A O 1
ATOM 848 N N . GLU A 1 108 ? 2.35 -19.641 -21.406 1 87.31 108 GLU A N 1
ATOM 849 C CA . GLU A 1 108 ? 1.589 -18.812 -20.484 1 87.31 108 GLU A CA 1
ATOM 850 C C . GLU A 1 108 ? 0.089 -18.938 -20.734 1 87.31 108 GLU A C 1
ATOM 852 O O . GLU A 1 108 ? -0.338 -19.203 -21.859 1 87.31 108 GLU A O 1
ATOM 857 N N . HIS A 1 109 ? -0.69 -18.734 -19.766 1 89.62 109 HIS A N 1
ATOM 858 C CA . HIS A 1 109 ? -2.145 -18.656 -19.828 1 89.62 109 HIS A CA 1
ATOM 859 C C . HIS A 1 109 ? -2.738 -19.922 -20.453 1 89.62 109 HIS A C 1
ATOM 861 O O . HIS A 1 109 ? -3.623 -19.844 -21.297 1 89.62 109 HIS A O 1
ATOM 867 N N . VAL A 1 110 ? -2.244 -21.047 -20.078 1 86.81 110 VAL A N 1
ATOM 868 C CA . VAL A 1 110 ? -2.607 -22.344 -20.656 1 86.81 110 VAL A CA 1
ATOM 869 C C . VAL A 1 110 ? -4.109 -22.578 -20.5 1 86.81 110 VAL A C 1
ATOM 871 O O . VAL A 1 110 ? -4.785 -22.969 -21.453 1 86.81 110 VAL A O 1
ATOM 874 N N . THR A 1 111 ? -4.668 -22.25 -19.375 1 86.31 111 THR A N 1
ATOM 875 C CA . THR A 1 111 ? -6.078 -22.5 -19.109 1 86.31 111 THR A CA 1
ATOM 876 C C . THR A 1 111 ? -6.957 -21.562 -19.922 1 86.31 111 THR A C 1
ATOM 878 O O . THR A 1 111 ? -7.949 -21.984 -20.531 1 86.31 111 THR A O 1
ATOM 881 N N . GLU A 1 112 ? -6.508 -20.344 -19.891 1 90.69 112 GLU A N 1
ATOM 882 C CA . GLU A 1 112 ? -7.277 -19.344 -20.641 1 90.69 112 GLU A CA 1
ATOM 883 C C . GLU A 1 112 ? -7.258 -19.641 -22.141 1 90.69 112 GLU A C 1
ATOM 885 O O . GLU A 1 112 ? -8.273 -19.469 -22.812 1 90.69 112 GLU A O 1
ATOM 890 N N . ARG A 1 113 ? -6.164 -20.047 -22.703 1 86.69 113 ARG A N 1
ATOM 891 C CA . ARG A 1 113 ? -6.043 -20.391 -24.109 1 86.69 113 ARG A CA 1
ATOM 892 C C . ARG A 1 113 ? -6.953 -21.562 -24.469 1 86.69 113 ARG A C 1
ATOM 894 O O . ARG A 1 113 ? -7.605 -21.547 -25.516 1 86.69 113 ARG A O 1
ATOM 901 N N . ARG A 1 114 ? -7 -22.531 -23.641 1 85.5 114 ARG A N 1
ATOM 902 C CA . ARG A 1 114 ? -7.875 -23.672 -23.859 1 85.5 114 ARG A CA 1
ATOM 903 C C . ARG A 1 114 ? -9.344 -23.25 -23.859 1 85.5 114 ARG A C 1
ATOM 905 O O . ARG A 1 114 ? -10.117 -23.672 -24.719 1 85.5 114 ARG A O 1
ATOM 912 N N . GLN A 1 115 ? -9.695 -22.469 -22.953 1 88.25 115 GLN A N 1
ATOM 913 C CA . GLN A 1 115 ? -11.062 -21.984 -22.859 1 88.25 115 GLN A CA 1
ATOM 914 C C . GLN A 1 115 ? -11.445 -21.172 -24.109 1 88.25 115 GLN A C 1
ATOM 916 O O . GLN A 1 115 ? -12.539 -21.344 -24.656 1 88.25 115 GLN A O 1
ATOM 921 N N . GLN A 1 116 ? -10.492 -20.359 -24.5 1 91.62 116 GLN A N 1
ATOM 922 C CA . GLN A 1 116 ? -10.703 -19.578 -25.703 1 91.62 116 GLN A CA 1
ATOM 923 C C . GLN A 1 116 ? -10.969 -20.469 -26.906 1 91.62 116 GLN A C 1
ATOM 925 O O . GLN A 1 116 ? -11.906 -20.234 -27.672 1 91.62 116 GLN A O 1
ATOM 930 N N . ARG A 1 117 ? -10.211 -21.516 -27.047 1 90.25 117 ARG A N 1
ATOM 931 C CA . ARG A 1 117 ? -10.367 -22.453 -28.156 1 90.25 117 ARG A CA 1
ATOM 932 C C . ARG A 1 117 ? -11.711 -23.172 -28.078 1 90.25 117 ARG A C 1
ATOM 934 O O . ARG A 1 117 ? -12.391 -23.344 -29.094 1 90.25 117 ARG A O 1
ATOM 941 N N . GLU A 1 118 ? -12.047 -23.531 -26.969 1 88.69 118 GLU A N 1
ATOM 942 C CA . GLU A 1 118 ? -13.32 -24.219 -26.766 1 88.69 118 GLU A CA 1
ATOM 943 C C . GLU A 1 118 ? -14.492 -23.328 -27.156 1 88.69 118 GLU A C 1
ATOM 945 O O . GLU A 1 118 ? -15.43 -23.797 -27.812 1 88.69 118 GLU A O 1
ATOM 950 N N . TRP A 1 119 ? -14.406 -22.125 -26.844 1 91.25 119 TRP A N 1
ATOM 951 C CA . TRP A 1 119 ? -15.484 -21.188 -27.172 1 91.25 119 TRP A CA 1
ATOM 952 C C . TRP A 1 119 ? -15.531 -20.906 -28.672 1 91.25 119 TRP A C 1
ATOM 954 O O . TRP A 1 119 ? -16.609 -20.844 -29.25 1 91.25 119 TRP A O 1
ATOM 964 N N . ARG A 1 120 ? -14.398 -20.828 -29.203 1 91.25 120 ARG A N 1
ATOM 965 C CA . ARG A 1 120 ? -14.32 -20.578 -30.641 1 91.25 120 ARG A CA 1
ATOM 966 C C . ARG A 1 120 ? -14.844 -21.766 -31.438 1 91.25 120 ARG A C 1
ATOM 968 O O . ARG A 1 120 ? -15.516 -21.578 -32.469 1 91.25 120 ARG A O 1
ATOM 975 N N . ASN A 1 121 ? -14.57 -22.938 -31 1 91.38 121 ASN A N 1
ATOM 976 C CA . ASN A 1 121 ? -15.062 -24.141 -31.641 1 91.38 121 ASN A CA 1
ATOM 977 C C . ASN A 1 121 ? -16.578 -24.266 -31.547 1 91.38 121 ASN A C 1
ATOM 979 O O . ASN A 1 121 ? -17.234 -24.656 -32.5 1 91.38 121 ASN A O 1
ATOM 983 N N . ARG A 1 122 ? -17.125 -23.906 -30.406 1 89.12 122 ARG A N 1
ATOM 984 C CA . ARG A 1 122 ? -18.562 -23.938 -30.203 1 89.12 122 ARG A CA 1
ATOM 985 C C . ARG A 1 122 ? -19.266 -22.953 -31.125 1 89.12 122 ARG A C 1
ATOM 987 O O . ARG A 1 122 ? -20.312 -23.25 -31.703 1 89.12 122 ARG A O 1
ATOM 994 N N . ALA A 1 123 ? -18.641 -21.859 -31.312 1 89.62 123 ALA A N 1
ATOM 995 C CA . ALA A 1 123 ? -19.219 -20.812 -32.156 1 89.62 123 ALA A CA 1
ATOM 996 C C . ALA A 1 123 ? -19.188 -21.234 -33.625 1 89.62 123 ALA A C 1
ATOM 998 O O . ALA A 1 123 ? -20.125 -20.953 -34.375 1 89.62 123 ALA A O 1
ATOM 999 N N . ASN A 1 124 ? -18.219 -21.922 -34 1 88.88 124 ASN A N 1
ATOM 1000 C CA . ASN A 1 124 ? -18.078 -22.375 -35.375 1 88.88 124 ASN A CA 1
ATOM 1001 C C . ASN A 1 124 ? -19.031 -23.516 -35.719 1 88.88 124 ASN A C 1
ATOM 1003 O O . ASN A 1 124 ? -19.453 -23.672 -36.844 1 88.88 124 ASN A O 1
ATOM 1007 N N . THR A 1 125 ? -19.266 -24.281 -34.781 1 84.94 125 THR A N 1
ATOM 1008 C CA . THR A 1 125 ? -20.188 -25.406 -34.969 1 84.94 125 THR A CA 1
ATOM 1009 C C . THR A 1 125 ? -21.625 -24.906 -35.031 1 84.94 125 THR A C 1
ATOM 1011 O O . THR A 1 125 ? -22.422 -25.438 -35.844 1 84.94 125 THR A O 1
ATOM 1014 N N . THR A 1 126 ? -21.953 -23.922 -34.281 1 82.31 126 THR A N 1
ATOM 1015 C CA . THR A 1 126 ? -23.297 -23.359 -34.281 1 82.31 126 THR A CA 1
ATOM 1016 C C . THR A 1 126 ? -23.562 -22.641 -35.625 1 82.31 126 THR A C 1
ATOM 1018 O O . THR A 1 126 ? -24.672 -22.734 -36.156 1 82.31 126 THR A O 1
ATOM 1021 N N . GLU A 1 127 ? -22.625 -22.078 -36.125 1 76.44 127 GLU A N 1
ATOM 1022 C CA . GLU A 1 127 ? -22.781 -21.406 -37.406 1 76.44 127 GLU A CA 1
ATOM 1023 C C . GLU A 1 127 ? -22.891 -22.422 -38.531 1 76.44 127 GLU A C 1
A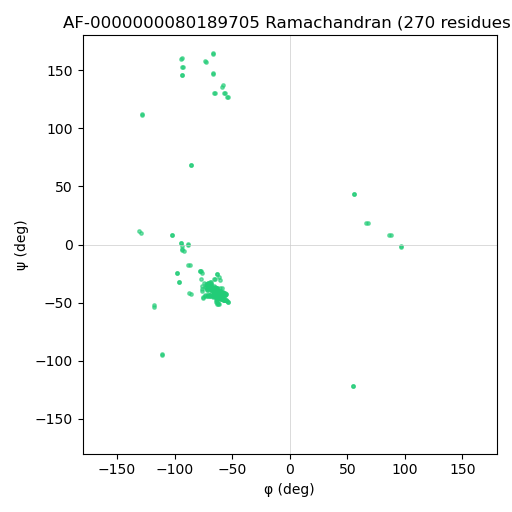TOM 1025 O O . GLU A 1 127 ? -23.656 -22.219 -39.469 1 76.44 127 GLU A O 1
ATOM 1030 N N . ALA A 1 128 ? -22.203 -23.547 -38.438 1 76 128 ALA A N 1
ATOM 1031 C CA . ALA A 1 128 ? -22.281 -24.578 -39.469 1 76 128 ALA A CA 1
ATOM 1032 C C . ALA A 1 128 ? -23.656 -25.25 -39.438 1 76 128 ALA A C 1
ATOM 1034 O O . ALA A 1 128 ? -24.203 -25.562 -40.5 1 76 128 ALA A O 1
ATOM 1035 N N . ASP A 1 129 ? -24.078 -25.406 -38.375 1 78.38 129 ASP A N 1
ATOM 1036 C CA . ASP A 1 129 ? -25.406 -26 -38.219 1 78.38 129 ASP A CA 1
ATOM 1037 C C . ASP A 1 129 ? -26.484 -25.031 -38.656 1 78.38 129 ASP A C 1
ATOM 1039 O O . ASP A 1 129 ? -27.5 -25.438 -39.25 1 78.38 129 ASP A O 1
ATOM 1043 N N . GLY A 1 130 ? -26.281 -23.703 -38.406 1 72.31 130 GLY A N 1
ATOM 1044 C CA . GLY A 1 130 ? -27.219 -22.688 -38.844 1 72.31 130 GLY A CA 1
ATOM 1045 C C . GLY A 1 130 ? -27.219 -22.484 -40.344 1 72.31 130 GLY A C 1
ATOM 1046 O O . GLY A 1 130 ? -28.234 -22.078 -40.938 1 72.31 130 GLY A O 1
ATOM 1047 N N . ARG A 1 131 ? -26.234 -22.625 -40.875 1 71.75 131 ARG A N 1
ATOM 1048 C CA . ARG A 1 131 ? -26.156 -22.453 -42.344 1 71.75 131 ARG A CA 1
ATOM 1049 C C . ARG A 1 131 ? -26.734 -23.656 -43.062 1 71.75 131 ARG A C 1
ATOM 1051 O O . ARG A 1 131 ? -27.281 -23.516 -44.156 1 71.75 131 ARG A O 1
ATOM 1058 N N . GLY A 1 132 ? -26.469 -24.812 -42.562 1 65.62 132 GLY A N 1
ATOM 1059 C CA . GLY A 1 132 ? -26.984 -26.031 -43.156 1 65.62 132 GLY A CA 1
ATOM 1060 C C . GLY A 1 132 ? -28.5 -26.078 -43.188 1 65.62 132 GLY A C 1
ATOM 1061 O O . GLY A 1 132 ? -29.078 -26.656 -44.094 1 65.62 132 GLY A O 1
ATOM 1062 N N . ASP A 1 133 ? -29.188 -25.531 -42.344 1 67.69 133 ASP A N 1
ATOM 1063 C CA . ASP A 1 133 ? -30.641 -25.531 -42.312 1 67.69 133 ASP A CA 1
ATOM 1064 C C . ASP A 1 133 ? -31.219 -24.578 -43.344 1 67.69 133 ASP A C 1
ATOM 1066 O O . ASP A 1 133 ? -32.312 -24.797 -43.875 1 67.69 133 ASP A O 1
ATOM 1070 N N . ASP A 1 134 ? -30.547 -23.625 -43.75 1 64.25 134 ASP A N 1
ATOM 1071 C CA . ASP A 1 134 ? -31.094 -22.688 -44.719 1 64.25 134 ASP A CA 1
ATOM 1072 C C . ASP A 1 134 ? -31.078 -23.281 -46.125 1 64.25 134 ASP A C 1
ATOM 1074 O O . ASP A 1 134 ? -31.828 -22.844 -47 1 64.25 134 ASP A O 1
ATOM 1078 N N . LEU A 1 135 ? -30.297 -24.219 -46.469 1 58.16 135 LEU A N 1
ATOM 1079 C CA . LEU A 1 135 ? -30.203 -24.734 -47.844 1 58.16 135 LEU A CA 1
ATOM 1080 C C . LEU A 1 135 ? -31.219 -25.844 -48.062 1 58.16 135 LEU A C 1
ATOM 1082 O O . LEU A 1 135 ? -31.422 -26.281 -49.219 1 58.16 135 LEU A O 1
ATOM 1086 N N . GLU A 1 136 ? -31.703 -26.375 -47.094 1 54.56 136 GLU A N 1
ATOM 1087 C CA . GLU A 1 136 ? -32.656 -27.453 -47.344 1 54.56 136 GLU A CA 1
ATOM 1088 C C . GLU A 1 136 ? -34.094 -26.922 -47.344 1 54.56 136 GLU A C 1
ATOM 1090 O O . GLU A 1 136 ? -35.031 -27.703 -47.531 1 54.56 136 GLU A O 1
ATOM 1095 N N . GLN A 1 137 ? -34.281 -25.641 -47.156 1 41.69 137 GLN A N 1
ATOM 1096 C CA . GLN A 1 137 ? -35.656 -25.219 -47.438 1 41.69 137 GLN A CA 1
ATOM 1097 C C . GLN A 1 137 ? -35.75 -24.656 -48.875 1 41.69 137 GLN A C 1
ATOM 1099 O O . GLN A 1 137 ? -34.875 -23.891 -49.281 1 41.69 137 GLN A O 1
ATOM 1104 N N . MET B 1 1 ? -10.414 35.125 20.469 1 49.69 1 MET B N 1
ATOM 1105 C CA . MET B 1 1 ? -9.273 34.531 19.781 1 49.69 1 MET B CA 1
ATOM 1106 C C . MET B 1 1 ? -8.844 35.375 18.594 1 49.69 1 MET B C 1
ATOM 1108 O O . MET B 1 1 ? -9.68 35.938 17.891 1 49.69 1 MET B O 1
ATOM 1112 N N . ASP B 1 2 ? -7.605 35.812 18.578 1 66.12 2 ASP B N 1
ATOM 1113 C CA . ASP B 1 2 ? -7.191 36.719 17.516 1 66.12 2 ASP B CA 1
ATOM 1114 C C . ASP B 1 2 ? -7.402 36.094 16.141 1 66.12 2 ASP B C 1
ATOM 1116 O O . ASP B 1 2 ? -7.367 34.875 16 1 66.12 2 ASP B O 1
ATOM 1120 N N . GLU B 1 3 ? -7.883 36.812 15.258 1 88.31 3 GLU B N 1
ATOM 1121 C CA . GLU B 1 3 ? -8.156 36.406 13.883 1 88.31 3 GLU B CA 1
ATOM 1122 C C . GLU B 1 3 ? -6.906 35.812 13.227 1 88.31 3 GLU B C 1
ATOM 1124 O O . GLU B 1 3 ? -5.816 36.375 13.352 1 88.31 3 GLU B O 1
ATOM 1129 N N . LEU B 1 4 ? -6.953 34.656 12.68 1 93.69 4 LEU B N 1
ATOM 1130 C CA . LEU B 1 4 ? -5.84 34 11.984 1 93.69 4 LEU B CA 1
ATOM 1131 C C . LEU B 1 4 ? -5.332 34.875 10.844 1 93.69 4 LEU B C 1
ATOM 1133 O O . LEU B 1 4 ? -6.125 35.469 10.109 1 93.69 4 LEU B O 1
ATOM 1137 N N . THR B 1 5 ? -4.059 35 10.898 1 94 5 THR B N 1
ATOM 1138 C CA . THR B 1 5 ? -3.471 35.656 9.727 1 94 5 THR B CA 1
ATOM 1139 C C . THR B 1 5 ? -3.641 34.781 8.492 1 94 5 THR B C 1
ATOM 1141 O O . THR B 1 5 ? -3.979 33.594 8.609 1 94 5 THR B O 1
ATOM 1144 N N . SER B 1 6 ? -3.445 35.344 7.348 1 94.31 6 SER B N 1
ATOM 1145 C CA . SER B 1 6 ? -3.525 34.594 6.105 1 94.31 6 SER B CA 1
ATOM 1146 C C . SER B 1 6 ? -2.5 33.469 6.082 1 94.31 6 SER B C 1
ATOM 1148 O O . SER B 1 6 ? -2.797 32.344 5.625 1 94.31 6 SER B O 1
ATOM 1150 N N . ARG B 1 7 ? -1.323 33.688 6.605 1 96.44 7 ARG B N 1
ATOM 1151 C CA . ARG B 1 7 ? -0.266 32.688 6.602 1 96.44 7 ARG B CA 1
ATOM 1152 C C . ARG B 1 7 ? -0.579 31.562 7.578 1 96.44 7 ARG B C 1
ATOM 1154 O O . ARG B 1 7 ? -0.256 30.406 7.316 1 96.44 7 ARG B O 1
ATOM 1161 N N . GLU B 1 8 ? -1.133 31.906 8.68 1 97.38 8 GLU B N 1
ATOM 1162 C CA . GLU B 1 8 ? -1.561 30.859 9.609 1 97.38 8 GLU B CA 1
ATOM 1163 C C . GLU B 1 8 ? -2.646 29.984 8.992 1 97.38 8 GLU B C 1
ATOM 1165 O O . GLU B 1 8 ? -2.643 28.766 9.18 1 97.38 8 GLU B O 1
ATOM 1170 N N . ARG B 1 9 ? -3.559 30.562 8.305 1 96.44 9 ARG B N 1
ATOM 1171 C CA . ARG B 1 9 ? -4.598 29.797 7.617 1 96.44 9 ARG B CA 1
ATOM 1172 C C . ARG B 1 9 ? -3.994 28.875 6.566 1 96.44 9 ARG B C 1
ATOM 1174 O O . ARG B 1 9 ? -4.422 27.734 6.422 1 96.44 9 ARG B O 1
ATOM 1181 N N . ASP B 1 10 ? -3.064 29.422 5.871 1 97.5 10 ASP B N 1
ATOM 1182 C CA . ASP B 1 10 ? -2.373 28.609 4.871 1 97.5 10 ASP B CA 1
ATOM 1183 C C . ASP B 1 10 ? -1.672 27.422 5.516 1 97.5 10 ASP B C 1
ATOM 1185 O O . ASP B 1 10 ? -1.688 26.312 4.973 1 97.5 10 ASP B O 1
ATOM 1189 N N . ALA B 1 11 ? -1.046 27.672 6.641 1 98.38 11 ALA B N 1
ATOM 1190 C CA . ALA B 1 11 ? -0.365 26.594 7.355 1 98.38 11 ALA B CA 1
ATOM 1191 C C . ALA B 1 11 ? -1.346 25.484 7.754 1 98.38 11 ALA B C 1
ATOM 1193 O O . ALA B 1 11 ? -1.068 24.297 7.566 1 98.38 11 ALA B O 1
ATOM 1194 N N . LEU B 1 12 ? -2.449 25.859 8.289 1 97.81 12 LEU B N 1
ATOM 1195 C CA . LEU B 1 12 ? -3.469 24.906 8.695 1 97.81 12 LEU B CA 1
ATOM 1196 C C . LEU B 1 12 ? -4 24.141 7.484 1 97.81 12 LEU B C 1
ATOM 1198 O O . LEU B 1 12 ? -4.289 22.938 7.578 1 97.81 12 LEU B O 1
ATOM 1202 N N . HIS B 1 13 ? -4.129 24.828 6.391 1 97.75 13 HIS B N 1
ATOM 1203 C CA . HIS B 1 13 ? -4.586 24.188 5.16 1 97.75 13 HIS B CA 1
ATOM 1204 C C . HIS B 1 13 ? -3.6 23.109 4.695 1 97.75 13 HIS B C 1
ATOM 1206 O O . HIS B 1 13 ? -4.004 22 4.34 1 97.75 13 HIS B O 1
ATOM 1212 N N . GLU B 1 14 ? -2.373 23.484 4.727 1 98.56 14 GLU B N 1
ATOM 1213 C CA . GLU B 1 14 ? -1.344 22.531 4.336 1 98.56 14 GLU B CA 1
ATOM 1214 C C . GLU B 1 14 ? -1.338 21.312 5.266 1 98.56 14 GLU B C 1
ATOM 1216 O O . GLU B 1 14 ? -1.168 20.188 4.816 1 98.56 14 GLU B O 1
ATOM 1221 N N . LEU B 1 15 ? -1.462 21.562 6.547 1 98.69 15 LEU B N 1
ATOM 1222 C CA . LEU B 1 15 ? -1.536 20.453 7.488 1 98.69 15 LEU B CA 1
ATOM 1223 C C . LEU B 1 15 ? -2.719 19.531 7.164 1 98.69 15 LEU B C 1
ATOM 1225 O O . LEU B 1 15 ? -2.588 18.312 7.184 1 98.69 15 LEU B O 1
ATOM 1229 N N . GLN B 1 16 ? -3.812 20.094 6.879 1 98 16 GLN B N 1
ATOM 1230 C CA . GLN B 1 16 ? -5.012 19.328 6.551 1 98 16 GLN B CA 1
ATOM 1231 C C . GLN B 1 16 ? -4.801 18.5 5.289 1 98 16 GLN B C 1
ATOM 1233 O O . GLN B 1 16 ? -5.129 17.312 5.262 1 98 16 GLN B O 1
ATOM 1238 N N . LEU B 1 17 ? -4.254 19.109 4.277 1 98.62 17 LEU B N 1
ATOM 1239 C CA . LEU B 1 17 ? -3.959 18.391 3.041 1 98.62 17 LEU B CA 1
ATOM 1240 C C . LEU B 1 17 ? -2.965 17.266 3.289 1 98.62 17 LEU B C 1
ATOM 1242 O O . LEU B 1 17 ? -3.088 16.188 2.707 1 98.62 17 LEU B O 1
ATOM 1246 N N . GLY B 1 18 ? -1.968 17.562 4.129 1 98.81 18 GLY B N 1
ATOM 1247 C CA . GLY B 1 18 ? -1.028 16.516 4.5 1 98.81 18 GLY B CA 1
ATOM 1248 C C . GLY B 1 18 ? -1.698 15.312 5.129 1 98.81 18 GLY B C 1
ATOM 1249 O O . GLY B 1 18 ? -1.454 14.172 4.715 1 98.81 18 GLY B O 1
ATOM 1250 N N . VAL B 1 19 ? -2.564 15.562 6.07 1 98.69 19 VAL B N 1
ATOM 1251 C CA . VAL B 1 19 ? -3.281 14.492 6.758 1 98.69 19 VAL B CA 1
ATOM 1252 C C . VAL B 1 19 ? -4.148 13.727 5.762 1 98.69 19 VAL B C 1
ATOM 1254 O O . VAL B 1 19 ? -4.215 12.492 5.801 1 98.69 19 VAL B O 1
ATOM 1257 N N . GLU B 1 20 ? -4.809 14.438 4.895 1 98.75 20 GLU B N 1
ATOM 1258 C CA . GLU B 1 20 ? -5.641 13.789 3.881 1 98.75 20 GLU B CA 1
ATOM 1259 C C . GLU B 1 20 ? -4.816 12.836 3.02 1 98.75 20 GLU B C 1
ATOM 1261 O O . GLU B 1 20 ? -5.262 11.727 2.709 1 98.75 20 GLU B O 1
ATOM 1266 N N . GLN B 1 21 ? -3.68 13.273 2.648 1 98.88 21 GLN B N 1
ATOM 1267 C CA . GLN B 1 21 ? -2.809 12.422 1.848 1 98.88 21 GLN B CA 1
ATOM 1268 C C . GLN B 1 21 ? -2.318 11.219 2.656 1 98.88 21 GLN B C 1
ATOM 1270 O O . GLN B 1 21 ? -2.148 10.125 2.113 1 98.88 21 GLN B O 1
ATOM 1275 N N . VAL B 1 22 ? -2.018 11.367 3.941 1 98.88 22 VAL B N 1
ATOM 1276 C CA . VAL B 1 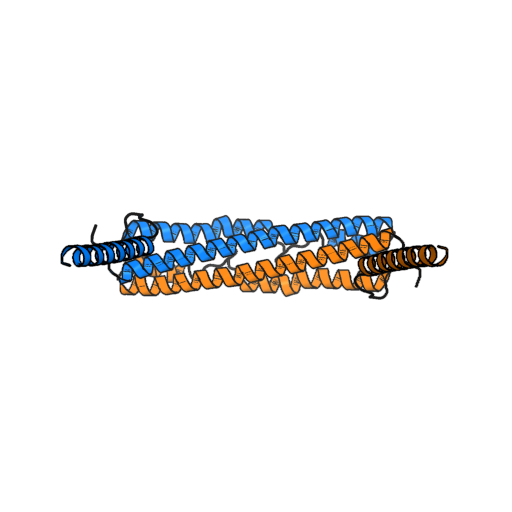22 ? -1.593 10.25 4.781 1 98.88 22 VAL B CA 1
ATOM 1277 C C . VAL B 1 22 ? -2.727 9.234 4.902 1 98.88 22 VAL B C 1
ATOM 1279 O O . VAL B 1 22 ? -2.488 8.023 4.875 1 98.88 22 VAL B O 1
ATOM 1282 N N . TYR B 1 23 ? -3.984 9.68 4.988 1 98.81 23 TYR B N 1
ATOM 1283 C CA . TYR B 1 23 ? -5.125 8.773 4.988 1 98.81 23 TYR B CA 1
ATOM 1284 C C . TYR B 1 23 ? -5.215 8.016 3.672 1 98.81 23 TYR B C 1
ATOM 1286 O O . TYR B 1 23 ? -5.484 6.809 3.662 1 98.81 23 TYR B O 1
ATOM 1294 N N . ARG B 1 24 ? -5.043 8.727 2.604 1 98.81 24 ARG B N 1
ATOM 1295 C CA . ARG B 1 24 ? -5.051 8.07 1.299 1 98.81 24 ARG B CA 1
ATOM 1296 C C . ARG B 1 24 ? -3.969 7 1.218 1 98.81 24 ARG B C 1
ATOM 1298 O O . ARG B 1 24 ? -4.211 5.902 0.707 1 98.81 24 ARG B O 1
ATOM 1305 N N . ALA B 1 25 ? -2.795 7.348 1.69 1 98.88 25 ALA B N 1
ATOM 1306 C CA . ALA B 1 25 ? -1.704 6.375 1.734 1 98.88 25 ALA B CA 1
ATOM 1307 C C . ALA B 1 25 ? -2.098 5.145 2.545 1 98.88 25 ALA B C 1
ATOM 1309 O O . ALA B 1 25 ? -1.914 4.012 2.096 1 98.88 25 ALA B O 1
ATOM 1310 N N . TYR B 1 26 ? -2.639 5.387 3.684 1 98.88 26 TYR B N 1
ATOM 1311 C CA . TYR B 1 26 ? -3.076 4.281 4.527 1 98.88 26 TYR B CA 1
ATOM 1312 C C . TYR B 1 26 ? -4.078 3.396 3.791 1 98.88 26 TYR B C 1
ATOM 1314 O O . TYR B 1 26 ? -4 2.168 3.865 1 98.88 26 TYR B O 1
ATOM 1322 N N . GLY B 1 27 ? -5.016 3.996 3.111 1 98.88 27 GLY B N 1
ATOM 1323 C CA . GLY B 1 27 ? -5.965 3.23 2.32 1 98.88 27 GLY B CA 1
ATOM 1324 C C . GLY B 1 27 ? -5.305 2.355 1.274 1 98.88 27 GLY B C 1
ATOM 1325 O O . GLY B 1 27 ? -5.707 1.208 1.069 1 98.88 27 GLY B O 1
ATOM 1326 N N . GLN B 1 28 ? -4.336 2.877 0.626 1 98.88 28 GLN B N 1
ATOM 1327 C CA . GLN B 1 28 ? -3.586 2.109 -0.363 1 98.88 28 GLN B CA 1
ATOM 1328 C C . GLN B 1 28 ? -2.824 0.962 0.293 1 98.88 28 GLN B C 1
ATOM 1330 O O . GLN B 1 28 ? -2.709 -0.122 -0.282 1 98.88 28 GLN B O 1
ATOM 1335 N N . LEU B 1 29 ? -2.285 1.185 1.463 1 98.88 29 LEU B N 1
ATOM 1336 C CA . LEU B 1 29 ? -1.584 0.127 2.184 1 98.88 29 LEU B CA 1
ATOM 1337 C C . LEU B 1 29 ? -2.539 -1.002 2.557 1 98.88 29 LEU B C 1
ATOM 1339 O O . LEU B 1 29 ? -2.174 -2.178 2.494 1 98.88 29 LEU B O 1
ATOM 1343 N N . LEU B 1 30 ? -3.777 -0.634 2.982 1 98.88 30 LEU B N 1
ATOM 1344 C CA . LEU B 1 30 ? -4.801 -1.644 3.232 1 98.88 30 LEU B CA 1
ATOM 1345 C C . LEU B 1 30 ? -5.086 -2.455 1.973 1 98.88 30 LEU B C 1
ATOM 1347 O O . LEU B 1 30 ? -5.234 -3.676 2.035 1 98.88 30 LEU B O 1
ATOM 1351 N N . GLY B 1 31 ? -5.133 -1.763 0.89 1 98.81 31 GLY B N 1
ATOM 1352 C CA . GLY B 1 31 ? -5.301 -2.451 -0.38 1 98.81 31 GLY B CA 1
ATOM 1353 C C . GLY B 1 31 ? -4.184 -3.434 -0.678 1 98.81 31 GLY B C 1
ATOM 1354 O O . GLY B 1 31 ? -4.441 -4.555 -1.128 1 98.81 31 GLY B O 1
ATOM 1355 N N . PHE B 1 32 ? -2.955 -3.004 -0.417 1 98.94 32 PHE B N 1
ATOM 1356 C CA . PHE B 1 32 ? -1.792 -3.875 -0.535 1 98.94 32 PHE B CA 1
ATOM 1357 C C . PHE B 1 32 ? -1.977 -5.137 0.299 1 98.94 32 PHE B C 1
ATOM 1359 O O . PHE B 1 32 ? -1.827 -6.25 -0.21 1 98.94 32 PHE B O 1
ATOM 1366 N N . HIS B 1 33 ? -2.367 -5.012 1.496 1 98.75 33 HIS B N 1
ATOM 1367 C CA . HIS B 1 33 ? -2.564 -6.129 2.41 1 98.75 33 HIS B CA 1
ATOM 1368 C C . HIS B 1 33 ? -3.604 -7.105 1.87 1 98.75 33 HIS B C 1
ATOM 1370 O O . HIS B 1 33 ? -3.363 -8.312 1.825 1 98.75 33 HIS B O 1
ATOM 1376 N N . HIS B 1 34 ? -4.727 -6.586 1.404 1 98.88 34 HIS B N 1
ATOM 1377 C CA . HIS B 1 34 ? -5.824 -7.434 0.949 1 98.88 34 HIS B CA 1
ATOM 1378 C C . HIS B 1 34 ? -5.469 -8.141 -0.354 1 98.88 34 HIS B C 1
ATOM 1380 O O . HIS B 1 34 ? -5.75 -9.336 -0.514 1 98.88 34 HIS B O 1
ATOM 1386 N N . SER B 1 35 ? -4.867 -7.398 -1.266 1 98.88 35 SER B N 1
ATOM 1387 C CA . SER B 1 35 ? -4.484 -8.008 -2.533 1 98.88 35 SER B CA 1
ATOM 1388 C C . SER B 1 35 ? -3.414 -9.078 -2.33 1 98.88 35 SER B C 1
ATOM 1390 O O . SER B 1 35 ? -3.465 -10.141 -2.951 1 98.88 35 SER B O 1
ATOM 1392 N N . LEU B 1 36 ? -2.439 -8.805 -1.501 1 98.81 36 LEU B N 1
ATOM 1393 C CA . LEU B 1 36 ? -1.403 -9.797 -1.215 1 98.81 36 LEU B CA 1
ATOM 1394 C C . LEU B 1 36 ? -2.004 -11.047 -0.594 1 98.81 36 LEU B C 1
ATOM 1396 O O . LEU B 1 36 ? -1.655 -12.172 -0.982 1 98.81 36 LEU B O 1
ATOM 1400 N N . GLY B 1 37 ? -2.934 -10.891 0.361 1 98.75 37 GLY B N 1
ATOM 1401 C CA . GLY B 1 37 ? -3.615 -12.031 0.955 1 98.75 37 GLY B CA 1
ATOM 1402 C C . GLY B 1 37 ? -4.312 -12.906 -0.068 1 98.75 37 GLY B C 1
ATOM 1403 O O . GLY B 1 37 ? -4.203 -14.133 -0.017 1 98.75 37 GLY B O 1
ATOM 1404 N N . ARG B 1 38 ? -4.961 -12.273 -0.959 1 98.81 38 ARG B N 1
ATOM 1405 C CA . ARG B 1 38 ? -5.637 -13.023 -2.018 1 98.81 38 ARG B CA 1
ATOM 1406 C C . ARG B 1 38 ? -4.637 -13.789 -2.873 1 98.81 38 ARG B C 1
ATOM 1408 O O . ARG B 1 38 ? -4.906 -14.914 -3.291 1 98.81 38 ARG B O 1
ATOM 1415 N N . GLY B 1 39 ? -3.523 -13.133 -3.158 1 98.88 39 GLY B N 1
ATOM 1416 C CA . GLY B 1 39 ? -2.486 -13.828 -3.906 1 98.88 39 GLY B CA 1
ATOM 1417 C C . GLY B 1 39 ? -1.982 -15.078 -3.209 1 98.88 39 GLY B C 1
ATOM 1418 O O . GLY B 1 39 ? -1.84 -16.125 -3.836 1 98.88 39 GLY B O 1
ATOM 1419 N N . MET B 1 40 ? -1.79 -14.945 -1.966 1 98.69 40 MET B N 1
ATOM 1420 C CA . MET B 1 40 ? -1.299 -16.078 -1.177 1 98.69 40 MET B CA 1
ATOM 1421 C C . MET B 1 40 ? -2.35 -17.172 -1.088 1 98.69 40 MET B C 1
ATOM 1423 O O . MET B 1 40 ? -2.012 -18.359 -1.052 1 98.69 40 MET B O 1
ATOM 1427 N N . ASP B 1 41 ? -3.619 -16.797 -1.041 1 98.88 41 ASP B N 1
ATOM 1428 C CA . ASP B 1 41 ? -4.688 -17.797 -1.071 1 98.88 41 ASP B CA 1
ATOM 1429 C C . ASP B 1 41 ? -4.617 -18.641 -2.338 1 98.88 41 ASP B C 1
ATOM 1431 O O . ASP B 1 41 ? -4.797 -19.859 -2.287 1 98.88 41 ASP B O 1
ATOM 1435 N N . HIS B 1 42 ? -4.406 -18 -3.422 1 98.88 42 HIS B N 1
ATOM 1436 C CA . HIS B 1 42 ? -4.273 -18.719 -4.684 1 98.88 42 HIS B CA 1
ATOM 1437 C C . HIS B 1 42 ? -3.064 -19.641 -4.664 1 98.88 42 HIS B C 1
ATOM 1439 O O . HIS B 1 42 ? -3.139 -20.781 -5.148 1 98.88 42 HIS B O 1
ATOM 1445 N N . LEU B 1 43 ? -1.951 -19.188 -4.094 1 98.88 43 LEU B N 1
ATOM 1446 C CA . LEU B 1 43 ? -0.762 -20.031 -4.004 1 98.88 43 LEU B CA 1
ATOM 1447 C C . LEU B 1 43 ? -1.013 -21.234 -3.102 1 98.88 43 LEU B C 1
ATOM 1449 O O . LEU B 1 43 ? -0.51 -22.328 -3.363 1 98.88 43 LEU B O 1
ATOM 1453 N N . ASP B 1 44 ? -1.729 -21 -2.082 1 98.88 44 ASP B N 1
ATOM 1454 C CA . ASP B 1 44 ? -2.104 -22.094 -1.186 1 98.88 44 ASP B CA 1
ATOM 1455 C C . ASP B 1 44 ? -2.916 -23.156 -1.923 1 98.88 44 ASP B C 1
ATOM 1457 O O . ASP B 1 44 ? -2.668 -24.344 -1.768 1 98.88 44 ASP B O 1
ATOM 1461 N N . GLU B 1 45 ? -3.852 -22.672 -2.686 1 98.88 45 GLU B N 1
ATOM 1462 C CA . GLU B 1 45 ? -4.629 -23.594 -3.504 1 98.88 45 GLU B CA 1
ATOM 1463 C C . GLU B 1 45 ? -3.744 -24.328 -4.508 1 98.88 45 GLU B C 1
ATOM 1465 O O . GLU B 1 45 ? -3.885 -25.531 -4.699 1 98.88 45 GLU B O 1
ATOM 1470 N N . ALA B 1 46 ? -2.852 -23.609 -5.094 1 98.88 46 ALA B N 1
ATOM 1471 C CA . ALA B 1 46 ? -1.916 -24.203 -6.039 1 98.88 46 ALA B CA 1
ATOM 1472 C C . ALA B 1 46 ? -1.075 -25.281 -5.359 1 98.88 46 ALA B C 1
ATOM 1474 O O . ALA B 1 46 ? -0.779 -26.328 -5.961 1 98.88 46 ALA B O 1
ATOM 1475 N N . GLU B 1 47 ? -0.634 -25.047 -4.18 1 98.94 47 GLU B N 1
ATOM 1476 C CA . GLU B 1 47 ? 0.123 -26.047 -3.42 1 98.94 47 GLU B CA 1
ATOM 1477 C C . GLU B 1 47 ? -0.631 -27.359 -3.336 1 98.94 47 GLU B C 1
ATOM 1479 O O . GLU B 1 47 ? -0.066 -28.422 -3.609 1 98.94 47 GLU B O 1
ATOM 1484 N N . ARG B 1 48 ? -1.913 -27.297 -2.961 1 98.75 48 ARG B N 1
ATOM 1485 C CA . ARG B 1 48 ? -2.742 -28.484 -2.818 1 98.75 48 ARG B CA 1
ATOM 1486 C C . ARG B 1 48 ? -2.885 -29.219 -4.152 1 98.75 48 ARG B C 1
ATOM 1488 O O . ARG B 1 48 ? -2.785 -30.438 -4.207 1 98.75 48 ARG B O 1
ATOM 1495 N N . LEU B 1 49 ? -3.08 -28.516 -5.211 1 98.81 49 LEU B N 1
ATOM 1496 C CA . LEU B 1 49 ? -3.266 -29.094 -6.535 1 98.81 49 LEU B CA 1
ATOM 1497 C C . LEU B 1 49 ? -1.983 -29.766 -7.02 1 98.81 49 LEU B C 1
ATOM 1499 O O . LEU B 1 49 ? -2.02 -30.875 -7.551 1 98.81 49 LEU B O 1
ATOM 1503 N N . LEU B 1 50 ? -0.835 -29.078 -6.797 1 98.75 50 LEU B N 1
ATOM 1504 C CA . LEU B 1 50 ? 0.448 -29.641 -7.207 1 98.75 50 LEU B CA 1
ATOM 1505 C C . LEU B 1 50 ? 0.74 -30.938 -6.453 1 98.75 50 LEU B C 1
ATOM 1507 O O . LEU B 1 50 ? 1.221 -31.906 -7.039 1 98.75 50 LEU B O 1
ATOM 1511 N N . ARG B 1 51 ? 0.414 -30.906 -5.172 1 98.62 51 ARG B N 1
ATOM 1512 C CA . ARG B 1 51 ? 0.62 -32.094 -4.355 1 98.62 51 ARG B CA 1
ATOM 1513 C C . ARG B 1 51 ? -0.261 -33.25 -4.832 1 98.62 51 ARG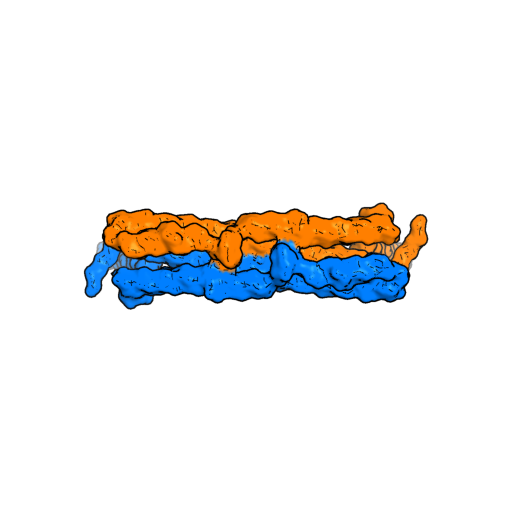 B C 1
ATOM 1515 O O . ARG B 1 51 ? 0.202 -34.375 -4.949 1 98.62 51 ARG B O 1
ATOM 1522 N N . ALA B 1 52 ? -1.455 -32.938 -5.148 1 98.38 52 ALA B N 1
ATOM 1523 C CA . ALA B 1 52 ? -2.402 -33.938 -5.637 1 98.38 52 ALA B CA 1
ATOM 1524 C C . ALA B 1 52 ? -1.93 -34.531 -6.953 1 98.38 52 ALA B C 1
ATOM 1526 O O . ALA B 1 52 ? -2.227 -35.688 -7.25 1 98.38 52 ALA B O 1
ATOM 1527 N N . CYS B 1 53 ? -1.136 -33.812 -7.699 1 97.56 53 CYS B N 1
ATOM 1528 C CA . CYS B 1 53 ? -0.638 -34.219 -9 1 97.56 53 CYS B CA 1
ATOM 1529 C C . CYS B 1 53 ? 0.712 -34.938 -8.859 1 97.56 53 CYS B C 1
ATOM 1531 O O . CYS B 1 53 ? 1.302 -35.344 -9.859 1 97.56 53 CYS B O 1
ATOM 1533 N N . GLY B 1 54 ? 1.217 -34.969 -7.688 1 98.19 54 GLY B N 1
ATOM 1534 C CA . GLY B 1 54 ? 2.471 -35.656 -7.449 1 98.19 54 GLY B CA 1
ATOM 1535 C C . GLY B 1 54 ? 3.691 -34.781 -7.656 1 98.19 54 GLY B C 1
ATOM 1536 O O . GLY B 1 54 ? 4.816 -35.281 -7.73 1 98.19 54 GLY B O 1
ATOM 1537 N N . HIS B 1 55 ? 3.475 -33.531 -7.844 1 98.19 55 HIS B N 1
ATOM 1538 C CA . HIS B 1 55 ? 4.594 -32.594 -7.957 1 98.19 55 HIS B CA 1
ATOM 1539 C C . HIS B 1 55 ? 5.055 -32.125 -6.586 1 98.19 55 HIS B C 1
ATOM 1541 O O . HIS B 1 55 ? 4.988 -30.938 -6.289 1 98.19 55 HIS B O 1
ATOM 1547 N N . ASP B 1 56 ? 5.605 -32.969 -5.863 1 98.56 56 ASP B N 1
ATOM 1548 C CA . ASP B 1 56 ? 5.871 -32.781 -4.441 1 98.56 56 ASP B CA 1
ATOM 1549 C C . ASP B 1 56 ? 6.949 -31.719 -4.227 1 98.56 56 ASP B C 1
ATOM 1551 O O . ASP B 1 56 ? 6.895 -30.953 -3.258 1 98.56 56 ASP B O 1
ATOM 1555 N N . GLN B 1 57 ? 7.918 -31.703 -5.094 1 98.38 57 GLN B N 1
ATOM 1556 C CA . GLN B 1 57 ? 8.992 -30.719 -4.945 1 98.38 57 GLN B CA 1
ATOM 1557 C C . GLN B 1 57 ? 8.445 -29.297 -5.031 1 98.38 57 GLN B C 1
ATOM 1559 O O . GLN B 1 57 ? 8.789 -28.438 -4.211 1 98.38 57 GLN B O 1
ATOM 1564 N N . HIS B 1 58 ? 7.594 -29.031 -6.004 1 98.75 58 HIS B N 1
ATOM 1565 C CA . HIS B 1 58 ? 6.98 -27.719 -6.145 1 98.75 58 HIS B CA 1
ATOM 1566 C C . HIS B 1 58 ? 6.035 -27.422 -4.984 1 98.75 58 HIS B C 1
ATOM 1568 O O . HIS B 1 58 ? 6.016 -26.297 -4.465 1 98.75 58 HIS B O 1
ATOM 1574 N N . ALA B 1 59 ? 5.219 -28.375 -4.613 1 98.88 59 ALA B N 1
ATOM 1575 C CA . ALA B 1 59 ? 4.305 -28.203 -3.486 1 98.88 59 ALA B CA 1
ATOM 1576 C C . ALA B 1 59 ? 5.07 -27.859 -2.209 1 98.88 59 ALA B C 1
ATOM 1578 O O . ALA B 1 59 ? 4.664 -26.984 -1.449 1 98.88 59 ALA B O 1
ATOM 1579 N N . ASP B 1 60 ? 6.191 -28.547 -2.039 1 98.81 60 ASP B N 1
ATOM 1580 C CA . ASP B 1 60 ? 7.012 -28.312 -0.857 1 98.81 60 ASP B CA 1
ATOM 1581 C C . ASP B 1 60 ? 7.598 -26.906 -0.866 1 98.81 60 ASP B C 1
ATOM 1583 O O . ASP B 1 60 ? 7.695 -26.266 0.18 1 98.81 60 ASP B O 1
ATOM 1587 N N . ALA B 1 61 ? 8.055 -26.422 -1.976 1 98.75 61 ALA B N 1
ATOM 1588 C CA . ALA B 1 61 ? 8.586 -25.062 -2.09 1 98.75 61 ALA B CA 1
ATOM 1589 C C .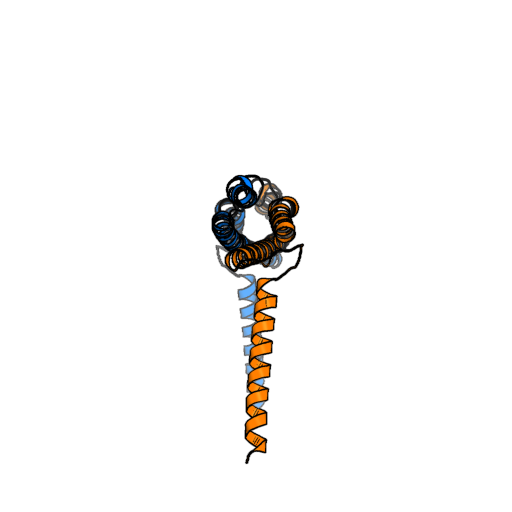 ALA B 1 61 ? 7.539 -24.031 -1.705 1 98.75 61 ALA B C 1
ATOM 1591 O O . ALA B 1 61 ? 7.84 -23.062 -1.002 1 98.75 61 ALA B O 1
ATOM 1592 N N . LEU B 1 62 ? 6.285 -24.25 -2.145 1 98.88 62 LEU B N 1
ATOM 1593 C CA . LEU B 1 62 ? 5.211 -23.359 -1.742 1 98.88 62 LEU B CA 1
ATOM 1594 C C . LEU B 1 62 ? 5.004 -23.391 -0.231 1 98.88 62 LEU B C 1
ATOM 1596 O O . LEU B 1 62 ? 5.004 -22.359 0.428 1 98.88 62 LEU B O 1
ATOM 1600 N N . ARG B 1 63 ? 4.863 -24.562 0.315 1 98.62 63 ARG B N 1
ATOM 1601 C CA . ARG B 1 63 ? 4.527 -24.766 1.719 1 98.62 63 ARG B CA 1
ATOM 1602 C C . ARG B 1 63 ? 5.625 -24.234 2.631 1 98.62 63 ARG B C 1
ATOM 1604 O O . ARG B 1 63 ? 5.34 -23.609 3.65 1 98.62 63 ARG B O 1
ATOM 1611 N N . ASP B 1 64 ? 6.883 -24.484 2.244 1 98.5 64 ASP B N 1
ATOM 1612 C CA . ASP B 1 64 ? 7.984 -24.297 3.186 1 98.5 64 ASP B CA 1
ATOM 1613 C C . ASP B 1 64 ? 8.656 -22.938 2.977 1 98.5 64 ASP B C 1
ATOM 1615 O O . ASP B 1 64 ? 9.281 -22.406 3.891 1 98.5 64 ASP B O 1
ATOM 1619 N N . THR B 1 65 ? 8.562 -22.375 1.804 1 98.25 65 THR B N 1
ATOM 1620 C CA . THR B 1 65 ? 9.344 -21.188 1.482 1 98.25 65 THR B CA 1
ATOM 1621 C C . THR B 1 65 ? 8.438 -20 1.174 1 98.25 65 THR B C 1
ATOM 1623 O O . THR B 1 65 ? 8.531 -18.953 1.814 1 98.25 65 THR B O 1
ATOM 1626 N N . HIS B 1 66 ? 7.5 -20.156 0.285 1 98.5 66 HIS B N 1
ATOM 1627 C CA . HIS B 1 66 ? 6.824 -18.984 -0.262 1 98.5 66 HIS B CA 1
ATOM 1628 C C . HIS B 1 66 ? 5.633 -18.578 0.6 1 98.5 66 HIS B C 1
ATOM 1630 O O . HIS B 1 66 ? 5.43 -17.391 0.874 1 98.5 66 HIS B O 1
ATOM 1636 N N . LEU B 1 67 ? 4.844 -19.547 1.07 1 98.69 67 LEU B N 1
ATOM 1637 C CA . LEU B 1 67 ? 3.623 -19.234 1.806 1 98.69 67 LEU B CA 1
ATOM 1638 C C . LEU B 1 67 ? 3.951 -18.656 3.18 1 98.69 67 LEU B C 1
ATOM 1640 O O . LEU B 1 67 ? 3.289 -17.734 3.643 1 98.69 67 LEU B O 1
ATOM 1644 N N . PRO B 1 68 ? 5.004 -19.141 3.846 1 98.19 68 PRO B N 1
ATOM 1645 C CA . PRO B 1 68 ? 5.289 -18.562 5.16 1 98.19 68 PRO B CA 1
ATOM 1646 C C . PRO B 1 68 ? 6.199 -17.344 5.074 1 98.19 68 PRO B C 1
ATOM 1648 O O . PRO B 1 68 ? 6.562 -16.766 6.105 1 98.19 68 PRO B O 1
ATOM 1651 N N . ALA B 1 69 ? 6.652 -16.906 3.926 1 97.69 69 ALA B N 1
ATOM 1652 C CA . ALA B 1 69 ? 7.602 -15.805 3.75 1 97.69 69 ALA B CA 1
ATOM 1653 C C . ALA B 1 69 ? 6.988 -14.477 4.172 1 97.69 69 ALA B C 1
ATOM 1655 O O . ALA B 1 69 ? 5.789 -14.25 3.99 1 97.69 69 ALA B O 1
ATOM 1656 N N . GLY B 1 70 ? 7.816 -13.617 4.676 1 97.81 70 GLY B N 1
ATOM 1657 C CA . GLY B 1 70 ? 7.371 -12.266 4.984 1 97.81 70 GLY B CA 1
ATOM 1658 C C . GLY B 1 70 ? 7.168 -11.406 3.748 1 97.81 70 GLY B C 1
ATOM 1659 O O . GLY B 1 70 ? 7.766 -11.672 2.703 1 97.81 70 GLY B O 1
ATOM 1660 N N . ALA B 1 71 ? 6.379 -10.383 3.855 1 97.75 71 ALA B N 1
ATOM 1661 C CA . ALA B 1 71 ? 6.195 -9.406 2.785 1 97.75 71 ALA B CA 1
ATOM 1662 C C . ALA B 1 71 ? 7.395 -8.469 2.686 1 97.75 71 ALA B C 1
ATOM 1664 O O . ALA B 1 71 ? 7.852 -8.148 1.587 1 97.75 71 ALA B O 1
ATOM 1665 N N . VAL B 1 72 ? 7.836 -7.984 3.834 1 97.5 72 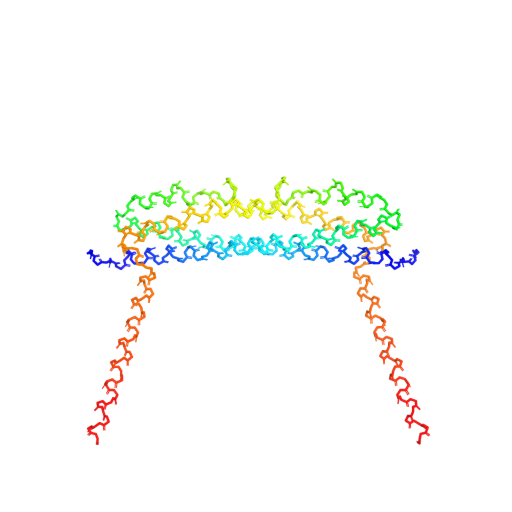VAL B N 1
ATOM 1666 C CA . VAL B 1 72 ? 9.039 -7.168 3.98 1 97.5 72 VAL B CA 1
ATOM 1667 C C . VAL B 1 72 ? 9.938 -7.762 5.066 1 97.5 72 VAL B C 1
ATOM 1669 O O . VAL B 1 72 ? 9.617 -7.684 6.254 1 97.5 72 VAL B O 1
ATOM 1672 N N . GLY B 1 73 ? 11.086 -8.266 4.582 1 94.44 73 GLY B N 1
ATOM 1673 C CA . GLY B 1 73 ? 11.812 -9.102 5.527 1 94.44 73 GLY B CA 1
ATOM 1674 C C . GLY B 1 73 ? 10.977 -10.234 6.09 1 94.44 73 GLY B C 1
ATOM 1675 O O . GLY B 1 73 ? 10.383 -11.008 5.336 1 94.44 73 GLY B O 1
ATOM 1676 N N . ASP B 1 74 ? 10.852 -10.25 7.473 1 96.31 74 ASP B N 1
ATOM 1677 C CA . ASP B 1 74 ? 10.078 -11.312 8.102 1 96.31 74 ASP B CA 1
ATOM 1678 C C . ASP B 1 74 ? 8.695 -10.812 8.516 1 96.31 74 ASP B C 1
ATOM 1680 O O . ASP B 1 74 ? 7.91 -11.562 9.109 1 96.31 74 ASP B O 1
ATOM 1684 N N . ARG B 1 75 ? 8.414 -9.672 8.117 1 97.56 75 ARG B N 1
ATOM 1685 C CA . ARG B 1 75 ? 7.152 -9.078 8.555 1 97.56 75 ARG B CA 1
ATOM 1686 C C . ARG B 1 75 ? 6.043 -9.336 7.543 1 97.56 75 ARG B C 1
ATOM 1688 O O . ARG B 1 75 ? 6.254 -9.203 6.336 1 97.56 75 ARG B O 1
ATOM 1695 N N . TRP B 1 76 ? 4.91 -9.492 8.125 1 98.31 76 TRP B N 1
ATOM 1696 C CA . TRP B 1 76 ? 3.719 -9.711 7.312 1 98.31 76 TRP B CA 1
ATOM 1697 C C . TRP B 1 76 ? 3 -8.391 7.035 1 98.31 76 TRP B C 1
ATOM 1699 O O . TRP B 1 76 ? 3.182 -7.414 7.762 1 98.31 76 TRP B O 1
ATOM 1709 N N . SER B 1 77 ? 2.213 -8.453 6.031 1 98.5 77 SER B N 1
ATOM 1710 C CA . SER B 1 77 ? 1.594 -7.215 5.578 1 98.5 77 SER B CA 1
ATOM 1711 C C . SER B 1 77 ? 0.638 -6.66 6.629 1 98.5 77 SER B C 1
ATOM 1713 O O . SER B 1 77 ? 0.48 -5.441 6.754 1 98.5 77 SER B O 1
ATOM 1715 N N . TYR B 1 78 ? 0.044 -7.453 7.422 1 98.56 78 TYR B N 1
ATOM 1716 C CA . TYR B 1 78 ? -0.844 -6.934 8.461 1 98.56 78 TYR B CA 1
ATOM 1717 C C . TYR B 1 78 ? -0.055 -6.195 9.531 1 98.56 78 TYR B C 1
ATOM 1719 O O . TYR B 1 78 ? -0.561 -5.254 10.148 1 98.56 78 TYR B O 1
ATOM 1727 N N . GLU B 1 79 ? 1.105 -6.617 9.766 1 98.69 79 GLU B N 1
ATOM 1728 C CA . GLU B 1 79 ? 1.957 -5.93 10.734 1 98.69 79 GLU B CA 1
ATOM 1729 C C . GLU B 1 79 ? 2.326 -4.531 10.242 1 98.69 79 GLU B C 1
ATOM 1731 O O . GLU B 1 79 ? 2.398 -3.59 11.039 1 98.69 79 GLU B O 1
ATOM 1736 N N . LEU B 1 80 ? 2.627 -4.445 8.945 1 98.75 80 LEU B N 1
ATOM 1737 C CA . LEU B 1 80 ? 2.918 -3.143 8.359 1 98.75 80 LEU B CA 1
ATOM 1738 C C . LEU B 1 80 ? 1.734 -2.197 8.523 1 98.75 80 LEU B C 1
ATOM 1740 O O . LEU B 1 80 ? 1.909 -1.035 8.898 1 98.75 80 LEU B O 1
ATOM 1744 N N . VAL B 1 81 ? 0.536 -2.736 8.25 1 98.75 81 VAL B N 1
ATOM 1745 C CA . VAL B 1 81 ? -0.688 -1.947 8.344 1 98.75 81 VAL B CA 1
ATOM 1746 C C . VAL B 1 81 ? -0.875 -1.464 9.781 1 98.75 81 VAL B C 1
ATOM 1748 O O . VAL B 1 81 ? -1.159 -0.287 10.016 1 98.75 81 VAL B O 1
ATOM 1751 N N . GLU B 1 82 ? -0.643 -2.295 10.688 1 98.69 82 GLU B N 1
ATOM 1752 C CA . GLU B 1 82 ? -0.809 -1.951 12.102 1 98.69 82 GLU B CA 1
ATOM 1753 C C . GLU B 1 82 ? 0.212 -0.903 12.531 1 98.69 82 GLU B C 1
ATOM 1755 O O . GLU B 1 82 ? -0.127 0.04 13.25 1 98.69 82 GLU B O 1
ATOM 1760 N N . ASP B 1 83 ? 1.429 -1.111 12.109 1 98.5 83 ASP B N 1
ATOM 1761 C CA . ASP B 1 83 ? 2.494 -0.183 12.477 1 98.5 83 ASP B CA 1
ATOM 1762 C C . ASP B 1 83 ? 2.201 1.223 11.961 1 98.5 83 ASP B C 1
ATOM 1764 O O . ASP B 1 83 ? 2.416 2.209 12.664 1 98.5 83 ASP B O 1
ATOM 1768 N N . VAL B 1 84 ? 1.705 1.253 10.773 1 98.81 84 VAL B N 1
ATOM 1769 C CA . VAL B 1 84 ? 1.393 2.559 10.203 1 98.81 84 VAL B CA 1
ATOM 1770 C C . VAL B 1 84 ? 0.203 3.174 10.938 1 98.81 84 VAL B C 1
ATOM 1772 O O . VAL B 1 84 ? 0.228 4.355 11.289 1 98.81 84 VAL B O 1
ATOM 1775 N N . ARG B 1 85 ? -0.783 2.385 11.18 1 98.31 85 ARG B N 1
ATOM 1776 C CA . ARG B 1 85 ? -2.012 2.855 11.812 1 98.31 85 ARG B CA 1
ATOM 1777 C C . ARG B 1 85 ? -1.729 3.438 13.195 1 98.31 85 ARG B C 1
ATOM 1779 O O . ARG B 1 85 ? -2.17 4.547 13.508 1 98.31 85 ARG B O 1
ATOM 1786 N N . HIS B 1 86 ? -0.939 2.713 13.992 1 98 86 HIS B N 1
ATOM 1787 C CA . HIS B 1 86 ? -0.735 3.076 15.383 1 98 86 HIS B CA 1
ATOM 1788 C C . HIS B 1 86 ? 0.503 3.951 15.555 1 98 86 HIS B C 1
ATOM 1790 O O . HIS B 1 86 ? 0.805 4.402 16.656 1 98 86 HIS B O 1
ATOM 1796 N N . GLY B 1 87 ? 1.209 4.145 14.508 1 97.88 87 GLY B N 1
ATOM 1797 C CA . GLY B 1 87 ? 2.379 5.008 14.508 1 97.88 87 GLY B CA 1
ATOM 1798 C C . GLY B 1 87 ? 2.176 6.285 13.711 1 97.88 87 GLY B C 1
ATOM 1799 O O . GLY B 1 87 ? 1.512 7.211 14.18 1 97.88 87 GLY B O 1
ATOM 1800 N N . LEU B 1 88 ? 2.605 6.16 12.461 1 98.38 88 LEU B N 1
ATOM 1801 C CA . LEU B 1 88 ? 2.695 7.332 11.594 1 98.38 88 LEU B CA 1
ATOM 1802 C C . LEU B 1 88 ? 1.35 8.039 11.5 1 98.38 88 LEU B C 1
ATOM 1804 O O . LEU B 1 88 ? 1.272 9.266 11.656 1 98.38 88 LEU B O 1
ATOM 1808 N N . LEU B 1 89 ? 0.318 7.312 11.266 1 98.56 89 LEU B N 1
ATOM 1809 C CA . LEU B 1 89 ? -1.005 7.895 11.062 1 98.56 89 LEU B CA 1
ATOM 1810 C C . LEU B 1 89 ? -1.485 8.602 12.328 1 98.56 89 LEU B C 1
ATOM 1812 O O . LEU B 1 89 ? -1.923 9.75 12.273 1 98.56 89 LEU B O 1
ATOM 1816 N N . ASP B 1 90 ? -1.37 7.965 13.461 1 98.31 90 ASP B N 1
ATOM 1817 C CA . ASP B 1 90 ? -1.776 8.539 14.742 1 98.31 90 ASP B CA 1
ATOM 1818 C C . ASP B 1 90 ? -0.956 9.789 15.07 1 98.31 90 ASP B C 1
ATOM 1820 O O . ASP B 1 90 ? -1.502 10.789 15.523 1 98.31 90 ASP B O 1
ATOM 1824 N N . ASP B 1 91 ? 0.326 9.719 14.859 1 98.44 91 ASP B N 1
ATOM 1825 C CA . ASP B 1 91 ? 1.231 10.812 15.203 1 98.44 91 ASP B CA 1
ATOM 1826 C C . ASP B 1 91 ? 0.91 12.07 14.398 1 98.44 91 ASP B C 1
ATOM 1828 O O . ASP B 1 91 ? 0.815 13.164 14.953 1 98.44 91 ASP B O 1
ATOM 1832 N N . ILE B 1 92 ? 0.703 11.914 13.148 1 98.75 92 ILE B N 1
ATOM 1833 C CA . ILE B 1 92 ? 0.515 13.062 12.266 1 98.75 92 ILE B CA 1
ATOM 1834 C C . ILE B 1 92 ? -0.868 13.664 12.5 1 98.75 92 ILE B C 1
ATOM 1836 O O . ILE B 1 92 ? -1.015 14.891 12.562 1 98.75 92 ILE B O 1
ATOM 1840 N N . THR B 1 93 ? -1.875 12.836 12.617 1 98.5 93 THR B N 1
ATOM 1841 C CA . THR B 1 93 ? -3.221 13.344 12.852 1 98.5 93 THR B CA 1
ATOM 1842 C C . THR B 1 93 ? -3.311 14.016 14.219 1 98.5 93 THR B C 1
ATOM 1844 O O . THR B 1 93 ? -3.951 15.062 14.359 1 98.5 93 THR B O 1
ATOM 1847 N N . GLY B 1 94 ? -2.645 13.383 15.195 1 98.44 94 GLY B N 1
ATOM 1848 C CA . GLY B 1 94 ? -2.588 14.016 16.516 1 98.44 94 GLY B CA 1
ATOM 1849 C C . GLY B 1 94 ? -1.896 15.367 16.5 1 98.44 94 GLY B C 1
ATOM 1850 O O . GLY B 1 94 ? -2.34 16.297 17.156 1 98.44 94 GLY B O 1
ATOM 1851 N N . PHE B 1 95 ? -0.851 15.422 15.773 1 98.75 95 PHE B N 1
ATOM 1852 C CA . PHE B 1 95 ? -0.126 16.688 15.664 1 98.75 95 PHE B CA 1
ATOM 1853 C C . PHE B 1 95 ? -1.002 17.766 15.031 1 98.75 95 PHE B C 1
ATOM 1855 O O . PHE B 1 95 ? -1.08 18.875 15.539 1 98.75 95 PHE B O 1
ATOM 1862 N N . GLU B 1 96 ? -1.614 17.438 13.875 1 98.56 96 GLU B N 1
ATOM 1863 C CA . GLU B 1 96 ? -2.502 18.391 13.203 1 98.56 96 GLU B CA 1
ATOM 1864 C C . GLU B 1 96 ? -3.609 18.859 14.141 1 98.56 96 GLU B C 1
ATOM 1866 O O . GLU B 1 96 ? -3.92 20.062 14.188 1 98.56 96 GLU B O 1
ATOM 1871 N N . ASP B 1 97 ? -4.176 17.953 14.891 1 97.69 97 ASP B N 1
ATOM 1872 C CA . ASP B 1 97 ? -5.215 18.297 15.852 1 97.69 97 ASP B CA 1
ATOM 1873 C C . ASP B 1 97 ? -4.703 19.312 16.875 1 97.69 97 ASP B C 1
ATOM 1875 O O . ASP B 1 97 ? -5.398 20.281 17.203 1 97.69 97 ASP B O 1
ATOM 1879 N N . ARG B 1 98 ? -3.525 19.094 17.375 1 97.62 98 ARG B N 1
ATOM 1880 C CA . ARG B 1 98 ? -2.936 19.984 18.375 1 97.62 98 ARG B CA 1
ATOM 1881 C C . ARG B 1 98 ? -2.705 21.375 17.797 1 97.62 98 ARG B C 1
ATOM 1883 O O . ARG B 1 98 ? -3.029 22.375 18.438 1 97.62 98 ARG B O 1
ATOM 1890 N N . VAL B 1 99 ? -2.166 21.391 16.641 1 98.19 99 VAL B N 1
ATOM 1891 C CA . VAL B 1 99 ? -1.885 22.672 16.016 1 98.19 99 VAL B CA 1
ATOM 1892 C C . VAL B 1 99 ? -3.193 23.422 15.766 1 98.19 99 VAL B C 1
ATOM 1894 O O . VAL B 1 99 ? -3.299 24.609 16.062 1 98.19 99 VAL B O 1
ATOM 1897 N N . ARG B 1 100 ? -4.129 22.734 15.172 1 97 100 ARG B N 1
ATOM 1898 C CA . ARG B 1 100 ? -5.43 23.328 14.891 1 97 100 ARG B CA 1
ATOM 1899 C C . ARG B 1 100 ? -6.082 23.844 16.172 1 97 100 ARG B C 1
ATOM 1901 O O . ARG B 1 100 ? -6.668 24.938 16.172 1 97 100 ARG B O 1
ATOM 1908 N N . THR B 1 101 ? -5.98 23.078 17.234 1 96.19 101 THR B N 1
ATOM 1909 C CA . THR B 1 101 ? -6.52 23.5 18.531 1 96.19 101 THR B CA 1
ATOM 1910 C C . THR B 1 101 ? -5.82 24.766 19.016 1 96.19 101 THR B C 1
ATOM 1912 O O . THR B 1 101 ? -6.48 25.719 19.438 1 96.19 101 THR B O 1
ATOM 1915 N N . ASP B 1 102 ? -4.527 24.812 18.875 1 96.19 102 ASP B N 1
ATOM 1916 C CA . ASP B 1 102 ? -3.729 25.953 19.344 1 96.19 102 ASP B CA 1
ATOM 1917 C C . ASP B 1 102 ? -4.027 27.203 18.531 1 96.19 102 ASP B C 1
ATOM 1919 O O . ASP B 1 102 ? -4.109 28.297 19.094 1 96.19 102 ASP B O 1
ATOM 1923 N N . LEU B 1 103 ? -4.203 27.031 17.266 1 95.12 103 LEU B N 1
ATOM 1924 C CA . LEU B 1 103 ? -4.262 28.203 16.406 1 95.12 103 LEU B CA 1
ATOM 1925 C C . LEU B 1 103 ? -5.703 28.609 16.141 1 95.12 103 LEU B C 1
ATOM 1927 O O . LEU B 1 103 ? -5.996 29.797 15.953 1 95.12 103 LEU B O 1
ATOM 1931 N N . ALA B 1 104 ? -6.59 27.625 16.094 1 92.94 104 ALA B N 1
ATOM 1932 C CA . ALA B 1 104 ? -7.93 27.922 15.594 1 92.94 104 ALA B CA 1
ATOM 1933 C C . ALA B 1 104 ? -9 27.422 16.547 1 92.94 104 ALA B C 1
ATOM 1935 O O . ALA B 1 104 ? -10.18 27.328 16.188 1 92.94 104 ALA B O 1
ATOM 1936 N N . GLY B 1 105 ? -8.586 27 17.719 1 90.94 105 GLY B N 1
ATOM 1937 C CA . GLY B 1 105 ? -9.555 26.578 18.703 1 90.94 105 GLY B CA 1
ATOM 1938 C C . GLY B 1 105 ? -10.281 25.297 18.328 1 90.94 105 GLY B C 1
ATOM 1939 O O . GLY B 1 105 ? -11.438 25.094 18.688 1 90.94 105 GLY B O 1
ATOM 1940 N N . GLY B 1 106 ? -9.664 24.562 17.375 1 88.75 106 GLY B N 1
ATOM 1941 C CA . GLY B 1 106 ? -10.188 23.25 17.031 1 88.75 106 GLY B CA 1
ATOM 1942 C C . GLY B 1 106 ? -11.102 23.266 15.82 1 88.75 106 GLY B C 1
ATOM 1943 O O . GLY B 1 106 ? -11.633 22.234 15.414 1 88.75 106 GLY B O 1
ATOM 1944 N N . THR B 1 107 ? -11.336 24.469 15.281 1 85.25 107 THR B N 1
ATOM 1945 C CA . THR B 1 107 ? -12.18 24.562 14.102 1 85.25 107 THR B CA 1
ATOM 1946 C C . THR B 1 107 ? -11.531 23.859 12.906 1 85.25 107 THR B C 1
ATOM 1948 O O . THR B 1 107 ? -10.367 24.125 12.586 1 85.25 107 THR B O 1
ATOM 1951 N N . GLU B 1 108 ? -12.25 23.016 12.219 1 87.06 108 GLU B N 1
ATOM 1952 C CA . GLU B 1 108 ? -11.75 22.266 11.07 1 87.06 108 GLU B CA 1
ATOM 1953 C C . GLU B 1 108 ? -12.039 23 9.766 1 87.06 108 GLU B C 1
ATOM 1955 O O . GLU B 1 108 ? -13.016 23.75 9.68 1 87.06 108 GLU B O 1
ATOM 1960 N N . HIS B 1 109 ? -11.273 22.797 8.797 1 89 109 HIS B N 1
ATOM 1961 C CA . HIS B 1 109 ? -11.461 23.281 7.434 1 89 109 HIS B CA 1
ATOM 1962 C C . HIS B 1 109 ? -11.625 24.797 7.402 1 89 109 HIS B C 1
ATOM 1964 O O . HIS B 1 109 ? -12.508 25.312 6.723 1 89 109 HIS B O 1
ATOM 1970 N N . VAL B 1 110 ? -10.836 25.5 8.141 1 86 110 VAL B N 1
ATOM 1971 C CA . VAL B 1 110 ? -10.914 26.953 8.32 1 86 110 VAL B CA 1
ATOM 1972 C C . VAL B 1 110 ? -10.797 27.641 6.965 1 86 110 VAL B C 1
ATOM 1974 O O . VAL B 1 110 ? -11.594 28.531 6.645 1 86 110 VAL B O 1
ATOM 1977 N N . THR B 1 111 ? -9.906 27.203 6.133 1 85.56 111 THR B N 1
ATOM 1978 C CA . THR B 1 111 ? -9.664 27.844 4.844 1 85.56 111 THR B CA 1
ATOM 1979 C C . THR B 1 111 ? -10.836 27.594 3.893 1 85.56 111 THR B C 1
ATOM 1981 O O . THR B 1 111 ? -11.305 28.531 3.225 1 85.56 111 THR B O 1
ATOM 1984 N N . GLU B 1 112 ? -11.219 26.375 3.928 1 90.06 112 GLU B N 1
ATOM 1985 C CA . GLU B 1 112 ? -12.32 26.016 3.045 1 90.06 112 GLU B CA 1
ATOM 1986 C C . GLU B 1 112 ? -13.609 26.734 3.445 1 90.06 112 GLU B C 1
ATOM 1988 O O . GLU B 1 112 ? -14.367 27.172 2.586 1 90.06 112 GLU B O 1
ATOM 1993 N N . ARG B 1 113 ? -13.898 26.859 4.703 1 86.31 113 ARG B N 1
ATOM 1994 C CA . ARG B 1 113 ? -15.078 27.562 5.199 1 86.31 113 ARG B CA 1
ATOM 1995 C C . ARG B 1 113 ? -15.047 29.031 4.789 1 86.31 113 ARG B C 1
ATOM 1997 O O . ARG B 1 113 ? -16.078 29.594 4.387 1 86.31 113 ARG B O 1
ATOM 2004 N N . ARG B 1 114 ? -13.93 29.625 4.883 1 84.88 114 ARG B N 1
ATOM 2005 C CA . ARG B 1 114 ? -13.781 31.031 4.469 1 84.88 114 ARG B CA 1
ATOM 2006 C C . ARG B 1 114 ? -14.031 31.188 2.975 1 84.88 114 ARG B C 1
ATOM 2008 O O . ARG B 1 114 ? -14.734 32.094 2.549 1 84.88 114 ARG B O 1
ATOM 2015 N N . GLN B 1 115 ? -13.508 30.328 2.225 1 88 115 GLN B N 1
ATOM 2016 C CA . GLN B 1 115 ? -13.695 30.375 0.778 1 88 115 GLN B CA 1
ATOM 2017 C C . GLN B 1 115 ? -15.164 30.188 0.408 1 88 115 GLN B C 1
ATOM 2019 O O . GLN B 1 115 ? -15.68 30.906 -0.454 1 88 115 GLN B O 1
ATOM 2024 N N . GLN B 1 116 ? -15.742 29.266 1.127 1 91.25 116 GLN B N 1
ATOM 2025 C CA . GLN B 1 116 ? -17.156 29.031 0.911 1 91.25 116 GLN B CA 1
ATOM 2026 C C . GLN B 1 116 ? -17.969 30.312 1.177 1 91.25 116 GLN B C 1
ATOM 2028 O O . GLN B 1 116 ? -18.844 30.672 0.381 1 91.25 116 GLN B O 1
ATOM 2033 N N . ARG B 1 117 ? -17.688 30.969 2.242 1 89.94 117 ARG B N 1
ATOM 2034 C CA . ARG B 1 117 ? -18.375 32.219 2.604 1 89.94 117 ARG B CA 1
ATOM 2035 C C . ARG B 1 117 ? -18.141 33.281 1.564 1 89.94 117 ARG B C 1
ATOM 2037 O O . ARG B 1 117 ? -19.062 34 1.187 1 89.94 117 ARG B O 1
ATOM 2044 N N . GLU B 1 118 ? -16.984 33.375 1.151 1 88.5 118 GLU B N 1
ATOM 2045 C CA . GLU B 1 118 ? -16.625 34.375 0.151 1 88.5 118 GLU B CA 1
ATOM 2046 C C . GLU B 1 118 ? -17.406 34.156 -1.146 1 88.5 118 GLU B C 1
ATOM 2048 O O . GLU B 1 118 ? -17.906 35.094 -1.749 1 88.5 118 GLU B O 1
ATOM 2053 N N . TRP B 1 119 ? -17.547 32.969 -1.5 1 91.06 119 TRP B N 1
ATOM 2054 C CA . TRP B 1 119 ? -18.25 32.656 -2.732 1 91.06 119 TRP B CA 1
ATOM 2055 C C . TRP B 1 119 ? -19.75 32.875 -2.58 1 91.06 119 TRP B C 1
ATOM 2057 O O . TRP B 1 119 ? -20.406 33.406 -3.492 1 91.06 119 TRP B O 1
ATOM 2067 N N . ARG B 1 120 ? -20.203 32.562 -1.444 1 91.19 120 ARG B N 1
ATOM 2068 C CA . ARG B 1 120 ? -21.625 32.75 -1.175 1 91.19 120 ARG B CA 1
ATOM 2069 C C . ARG B 1 120 ? -21.969 34.25 -1.134 1 91.19 120 ARG B C 1
ATOM 2071 O O . ARG B 1 120 ? -23.016 34.656 -1.61 1 91.19 120 ARG B O 1
ATOM 2078 N N . ASN B 1 121 ? -21.125 35 -0.625 1 91.38 121 ASN B N 1
ATOM 2079 C CA . ASN B 1 121 ? -21.328 36.438 -0.57 1 91.38 121 ASN B CA 1
ATOM 2080 C C . ASN B 1 121 ? -21.281 37.062 -1.963 1 91.38 121 ASN B C 1
ATOM 2082 O O . ASN B 1 121 ? -22.078 37.969 -2.268 1 91.38 121 ASN B O 1
ATOM 2086 N N . ARG B 1 122 ? -20.406 36.594 -2.789 1 88.44 122 ARG B N 1
ATOM 2087 C CA . ARG B 1 122 ? -20.297 37.094 -4.16 1 88.44 122 ARG B CA 1
ATOM 2088 C C . ARG B 1 122 ? -21.562 36.75 -4.953 1 88.44 122 ARG B C 1
ATOM 2090 O O . ARG B 1 122 ? -22.047 37.562 -5.723 1 88.44 122 ARG B O 1
ATOM 2097 N N . ALA B 1 123 ? -22.141 35.656 -4.727 1 88.31 123 ALA B N 1
ATOM 2098 C CA . ALA B 1 123 ? -23.344 35.219 -5.422 1 88.31 123 ALA B CA 1
ATOM 2099 C C . ALA B 1 123 ? -24.547 36.031 -4.996 1 88.31 123 ALA B C 1
ATOM 2101 O O . ALA B 1 123 ? -25.406 36.344 -5.816 1 88.31 123 ALA B O 1
ATOM 2102 N N . ASN B 1 124 ? -24.516 36.406 -3.787 1 88.12 124 ASN B N 1
ATOM 2103 C CA . ASN B 1 124 ? -25.641 37.188 -3.26 1 88.12 124 ASN B CA 1
ATOM 2104 C C . ASN B 1 124 ? -25.578 38.656 -3.723 1 88.12 124 ASN B C 1
ATOM 2106 O O . ASN B 1 124 ? -26.609 39.312 -3.865 1 88.12 124 ASN B O 1
ATOM 2110 N N . THR B 1 125 ? -24.516 39.062 -3.906 1 84.88 125 THR B N 1
ATOM 2111 C CA . THR B 1 125 ? -24.344 40.438 -4.367 1 84.88 125 THR B CA 1
ATOM 2112 C C . THR B 1 125 ? -24.672 40.562 -5.855 1 84.88 125 THR B C 1
ATOM 2114 O O . THR B 1 125 ? -25.266 41.531 -6.289 1 84.88 125 THR B O 1
ATOM 2117 N N . THR B 1 126 ? -24.344 39.562 -6.609 1 82.44 126 THR B N 1
ATOM 2118 C CA . THR B 1 126 ? -24.641 39.562 -8.039 1 82.44 126 THR B CA 1
ATOM 2119 C C . THR B 1 126 ? -26.141 39.438 -8.273 1 82.44 126 THR B C 1
ATOM 2121 O O . THR B 1 126 ? -26.688 40.094 -9.164 1 82.44 126 THR B O 1
ATOM 2124 N N . GLU B 1 127 ? -26.734 38.75 -7.484 1 76.12 127 GLU B N 1
ATOM 2125 C CA . GLU B 1 127 ? -28.188 38.625 -7.594 1 76.12 127 GLU B CA 1
ATOM 2126 C C . GLU B 1 127 ? -28.891 39.906 -7.168 1 76.12 127 GLU B C 1
ATOM 2128 O O . GLU B 1 127 ? -29.891 40.281 -7.766 1 76.12 127 GLU B O 1
ATOM 2133 N N . ALA B 1 128 ? -28.375 40.594 -6.246 1 76.19 128 ALA B N 1
ATOM 2134 C CA . ALA B 1 128 ? -28.953 41.844 -5.805 1 76.19 128 ALA B CA 1
ATOM 2135 C C . ALA B 1 128 ? -28.797 42.938 -6.871 1 76.19 128 ALA B C 1
ATOM 2137 O O . ALA B 1 128 ? -29.703 43.75 -7.098 1 76.19 128 ALA B O 1
ATOM 2138 N N . ASP B 1 129 ? -27.75 42.844 -7.422 1 78.56 129 ASP B N 1
ATOM 2139 C CA . ASP B 1 129 ? -27.484 43.781 -8.5 1 78.56 129 ASP B CA 1
ATOM 2140 C C . ASP B 1 129 ? -28.312 43.469 -9.734 1 78.56 129 ASP B C 1
ATOM 2142 O O . ASP B 1 129 ? -28.781 44.375 -10.438 1 78.56 129 ASP B O 1
ATOM 2146 N N . GLY B 1 130 ? -28.547 42.156 -10.016 1 72.19 130 GLY B N 1
ATOM 2147 C CA . GLY B 1 130 ? -29.359 41.719 -11.133 1 72.19 130 GLY B CA 1
ATOM 2148 C C . GLY B 1 130 ? -30.844 42.031 -10.93 1 72.19 130 GLY B C 1
ATOM 2149 O O . GLY B 1 130 ? -31.578 42.188 -11.906 1 72.19 130 GLY B O 1
ATOM 2150 N N . ARG B 1 131 ? -31.234 41.938 -9.867 1 71.81 131 ARG B N 1
ATOM 2151 C CA . ARG B 1 131 ? -32.656 42.188 -9.594 1 71.81 131 ARG B CA 1
ATOM 2152 C C . ARG B 1 131 ? -32.938 43.688 -9.617 1 71.81 131 ARG B C 1
ATOM 2154 O O . ARG B 1 131 ? -34.031 44.125 -9.969 1 71.81 131 ARG B O 1
ATOM 2161 N N . GLY B 1 132 ? -32.031 44.438 -9.109 1 64.5 132 GLY B N 1
ATOM 2162 C CA . GLY B 1 132 ? -32.188 45.875 -9.109 1 64.5 132 GLY B CA 1
ATOM 2163 C C . GLY B 1 132 ? -32.281 46.469 -10.5 1 64.5 132 GLY B C 1
ATOM 2164 O O . GLY B 1 132 ? -32.969 47.469 -10.703 1 64.5 132 GLY B O 1
ATOM 2165 N N . ASP B 1 133 ? -31.75 45.938 -11.477 1 66.94 133 ASP B N 1
ATOM 2166 C CA . ASP B 1 133 ? -31.812 46.469 -12.844 1 66.94 133 ASP B CA 1
ATOM 2167 C C . ASP B 1 133 ? -33.156 46.156 -13.492 1 66.94 133 ASP B C 1
ATOM 2169 O O . ASP B 1 133 ? -33.625 46.906 -14.328 1 66.94 133 ASP B O 1
ATOM 2173 N N . ASP B 1 134 ? -33.844 45.188 -13.062 1 64.75 134 ASP B N 1
ATOM 2174 C CA . ASP B 1 134 ? -35.094 44.844 -13.703 1 64.75 134 ASP B CA 1
ATOM 2175 C C . ASP B 1 134 ? -36.188 45.812 -13.258 1 64.75 134 ASP B C 1
ATOM 2177 O O . ASP B 1 134 ? -37.219 45.938 -13.93 1 64.75 134 ASP B O 1
ATOM 2181 N N . LEU B 1 135 ? -36.156 46.469 -12.195 1 58.09 135 LEU B N 1
ATOM 2182 C CA . LEU B 1 135 ? -37.25 47.312 -11.727 1 58.09 135 LEU B CA 1
ATOM 2183 C C . LEU B 1 135 ? -37.156 48.719 -12.305 1 58.09 135 LEU B C 1
ATOM 2185 O O . LEU B 1 135 ? -38.062 49.531 -12.164 1 58.09 135 LEU B O 1
ATOM 2189 N N . GLU B 1 136 ? -36.094 49.062 -12.773 1 53.75 136 GLU B N 1
ATOM 2190 C CA . GLU B 1 136 ? -36.031 50.406 -13.305 1 53.75 136 GLU B CA 1
ATOM 2191 C C . GLU B 1 136 ? -36.312 50.438 -14.805 1 53.75 136 GLU B C 1
ATOM 2193 O O . GLU B 1 136 ? -36.281 51.5 -15.438 1 53.75 136 GLU B O 1
ATOM 2198 N N . GLN B 1 137 ? -36.594 49.281 -15.398 1 40.41 137 GLN B N 1
ATOM 2199 C CA . GLN B 1 137 ? -37.125 49.438 -16.75 1 40.41 137 GLN B CA 1
ATOM 2200 C C . GLN B 1 137 ? -38.625 49.406 -16.766 1 40.41 137 GLN B C 1
ATOM 2202 O O . GLN B 1 137 ? -39.25 48.562 -16.094 1 40.41 137 GLN B O 1
#

Solvent-accessible surface area (backbone atoms only — not comparable to full-atom values): 13941 Å² total; per-residue (Å²): 129,80,77,72,49,73,55,56,40,51,21,53,46,26,38,50,52,13,48,52,24,40,53,52,12,51,51,23,40,52,47,17,37,54,29,35,50,53,11,51,51,26,39,53,52,19,25,54,36,29,42,75,69,66,38,49,69,62,19,46,47,35,64,72,49,59,69,72,48,28,47,47,74,83,36,43,52,67,55,52,50,48,40,24,53,75,35,45,53,45,54,53,49,50,48,46,50,51,50,35,35,74,68,52,72,56,55,72,62,59,54,60,52,50,52,50,50,52,51,51,51,54,54,53,50,53,50,53,56,57,53,57,59,61,72,74,105,128,80,78,71,50,73,55,55,40,48,21,54,44,26,36,49,52,13,48,53,26,40,52,52,11,50,52,24,40,52,46,18,36,52,30,35,51,52,10,49,51,24,40,52,53,18,26,54,35,29,42,75,71,64,38,49,71,61,19,46,46,36,66,71,48,59,70,74,49,28,46,49,74,83,38,44,51,67,55,53,50,48,40,24,53,74,36,46,52,45,52,52,50,51,48,47,49,51,50,33,34,74,68,52,72,55,57,74,62,59,54,60,54,50,51,52,50,52,52,52,52,53,54,53,49,52,51,52,55,56,53,57,59,60,70,76,105

Secondary structure (DSSP, 8-state):
-PPPPHHHHHHHHHHHHHHHHHHHHHHHHHHHHHHHHHHHHHHHHHHHHHHHTT-HHHHHHIIIIITT--SBTTB-HHHHHHHHIIIIIHHHHHHHHHHHHHHHTT-SSHHHHHHHHHHHHHHHHHHHHHHHHHTT-/-PPPPHHHHHHHHHHHHHHHHHHHHHHHHHHHHHHHHHHHHHHHHHHHHHHHTT-HHHHHHIIIIITT--SBTTB-HHHHHHHHIIIIIHHHHHHHHHHHHHHHTT-SSHHHHHHHHHHHHHHHHHHHHHHHHHTT-

pLDDT: mean 93.31, std 10.58, range [40.41, 98.94]

Sequence (274 aa):
MDELTSRERDALHELQLGVEQVYRAYGQLLGFHHSLGRGMDHLDEAERLLRACGHDQHADALRDTHLPAGAVGDRWSYELVEDVRHGLLDDITGFEDRVRTDLAGGTEHVTERRQQREWRNRANTTEADGRGDDLEQMDELTSRERDALHELQLGVEQVYRAYGQLLGFHHSLGRGMDHLDEAERLLRACGHDQHADALRDTHLPAGAVGDRWSYELVEDVRHGLLDDITGFEDRVRTDLAGGTEHVTERRQQREWRNRANTTEADGRGDDLEQ

Organism: NCBI:txid355548

Foldseek 3Di:
DDDDDPVLLVVLVVLVVVLVVLVVVLVVLVVVQVVVVVVLVVLLVVLVVCVVVVVPVSSCCSVPPVNCPDPPHNHHSVVVSVCCVVPVNCVSVVVSQVSCCVRPVRDPPVVVVVVVVVVVVVVVVVVVVVVVVVVVD/DDDDDPVLLVVLVVLVVVLVVLVVVLVVLVVVQVVVVVVLVVLLVVLVVCVVVVVPVSSCCSVPPPNCPDPPHNHHSVVVSVCCVVPVNCVSVVVSQVSCCVRPVRDPPVVVVVVVVVVVVVVVVVVVVVVVVVVVD

Radius of gyration: 29.28 Å; Cα contacts (8 Å, |Δi|>4): 296; chains: 2; bounding box: 51×86×68 Å